Protein AF-0000000081410739 (afdb_homodimer)

Structure (mmCIF, N/CA/C/O backbone):
data_AF-0000000081410739-model_v1
#
loop_
_entity.id
_entity.type
_entity.pdbx_description
1 polymer 'VOC domain-containing protein'
#
loop_
_atom_site.group_PDB
_atom_site.id
_atom_site.type_symbol
_atom_site.label_atom_id
_atom_site.label_alt_id
_atom_site.label_comp_id
_atom_site.label_asym_id
_atom_site.label_entity_id
_atom_site.label_seq_id
_atom_site.pdbx_PDB_ins_code
_atom_site.Cartn_x
_atom_site.Cartn_y
_atom_site.Cartn_z
_atom_site.occupancy
_atom_site.B_iso_or_equiv
_atom_site.auth_seq_id
_atom_site.auth_comp_id
_atom_site.auth_asym_id
_atom_site.auth_atom_id
_atom_site.pdbx_PDB_model_num
ATOM 1 N N . MET A 1 1 ? -13.766 12.891 -6.77 1 89.31 1 MET A N 1
ATOM 2 C CA . MET A 1 1 ? -12.406 12.906 -6.227 1 89.31 1 MET A CA 1
ATOM 3 C C . MET A 1 1 ? -11.633 11.664 -6.656 1 89.31 1 MET A C 1
ATOM 5 O O . MET A 1 1 ? -12.102 10.539 -6.473 1 89.31 1 MET A O 1
ATOM 9 N N . THR A 1 2 ? -10.57 11.867 -7.34 1 96.31 2 THR A N 1
ATOM 10 C CA . THR A 1 2 ? -9.75 10.766 -7.832 1 96.31 2 THR A CA 1
ATOM 11 C C . THR A 1 2 ? -8.461 10.648 -7.027 1 96.31 2 THR A C 1
ATOM 13 O O . THR A 1 2 ? -7.781 11.648 -6.781 1 96.31 2 THR A O 1
ATOM 16 N N . TRP A 1 3 ? -8.195 9.484 -6.605 1 98.25 3 TRP A N 1
ATOM 17 C CA . TRP A 1 3 ? -7 9.219 -5.816 1 98.25 3 TRP A CA 1
ATOM 18 C C . TRP A 1 3 ? -5.988 8.406 -6.613 1 98.25 3 TRP A C 1
ATOM 20 O O . TRP A 1 3 ? -6.359 7.496 -7.359 1 98.25 3 TRP A O 1
ATOM 30 N N . HIS A 1 4 ? -4.742 8.766 -6.43 1 97.88 4 HIS A N 1
ATOM 31 C CA . HIS A 1 4 ? -3.629 8.055 -7.047 1 97.88 4 HIS A CA 1
ATOM 32 C C . HIS A 1 4 ? -2.637 7.566 -5.996 1 97.88 4 HIS A C 1
ATOM 34 O O . HIS A 1 4 ? -2.258 8.32 -5.094 1 97.88 4 HIS A O 1
ATOM 40 N N . PHE A 1 5 ? -2.316 6.316 -6.082 1 98.31 5 PHE A N 1
ATOM 41 C CA . PHE A 1 5 ? -1.23 5.828 -5.242 1 98.31 5 PHE A CA 1
ATOM 42 C C . PHE A 1 5 ? 0.007 6.707 -5.391 1 98.31 5 PHE A C 1
ATOM 44 O O . PHE A 1 5 ? 0.359 7.109 -6.504 1 98.31 5 PHE A O 1
ATOM 51 N N . ASP A 1 6 ? 0.621 7.012 -4.266 1 98.12 6 ASP A N 1
ATOM 52 C CA . ASP A 1 6 ? 1.817 7.844 -4.324 1 98.12 6 ASP A CA 1
ATOM 53 C C . ASP A 1 6 ? 3.055 7.062 -3.889 1 98.12 6 ASP A C 1
ATOM 55 O O . ASP A 1 6 ? 3.984 6.875 -4.676 1 98.12 6 ASP A O 1
ATOM 59 N N . HIS A 1 7 ? 3.064 6.543 -2.621 1 98.44 7 HIS A N 1
ATOM 60 C CA . HIS A 1 7 ? 4.23 5.777 -2.193 1 98.44 7 HIS A CA 1
ATOM 61 C C . HIS A 1 7 ? 3.912 4.922 -0.971 1 98.44 7 HIS A C 1
ATOM 63 O O . HIS A 1 7 ? 2.861 5.09 -0.349 1 98.44 7 HIS A O 1
ATOM 69 N N . LEU A 1 8 ? 4.809 3.992 -0.693 1 98.56 8 LEU A N 1
ATOM 70 C CA . LEU A 1 8 ? 4.898 3.264 0.568 1 98.56 8 LEU A CA 1
ATOM 71 C C . LEU A 1 8 ? 5.992 3.846 1.455 1 98.56 8 LEU A C 1
ATOM 73 O O . LEU A 1 8 ? 7.059 4.227 0.965 1 98.56 8 LEU A O 1
ATOM 77 N N . ALA A 1 9 ? 5.766 3.76 2.738 1 98.31 9 ALA A N 1
ATOM 78 C CA . ALA A 1 9 ? 6.812 4.168 3.67 1 98.31 9 ALA A CA 1
ATOM 79 C C . ALA A 1 9 ? 7.059 3.096 4.727 1 98.31 9 ALA A C 1
ATOM 81 O O . ALA A 1 9 ? 6.113 2.477 5.223 1 98.31 9 ALA A O 1
ATOM 82 N N . PHE A 1 10 ? 8.281 2.932 5.094 1 98.38 10 PHE A N 1
ATOM 83 C CA . PHE A 1 10 ? 8.68 1.957 6.102 1 98.38 10 PHE A CA 1
ATOM 84 C C . PHE A 1 10 ? 9.523 2.615 7.188 1 98.38 10 PHE A C 1
ATOM 86 O O . PHE A 1 10 ? 10.367 3.469 6.898 1 98.38 10 PHE A O 1
ATOM 93 N N . ASN A 1 11 ? 9.297 2.193 8.391 1 98.19 11 ASN A N 1
ATOM 94 C CA . ASN A 1 11 ? 10.25 2.412 9.477 1 98.19 11 ASN A CA 1
ATOM 95 C C . ASN A 1 11 ? 11.172 1.216 9.656 1 98.19 11 ASN A C 1
ATOM 97 O O . ASN A 1 11 ? 10.719 0.07 9.68 1 98.19 11 ASN A O 1
ATOM 101 N N . THR A 1 12 ? 12.406 1.478 9.781 1 98.44 12 THR A N 1
ATOM 102 C CA . THR A 1 12 ? 13.352 0.371 9.852 1 98.44 12 THR A CA 1
ATOM 103 C C . THR A 1 12 ? 14.617 0.786 10.602 1 98.44 12 THR A C 1
ATOM 105 O O . THR A 1 12 ? 15.031 1.945 10.539 1 98.44 12 THR A O 1
ATOM 108 N N . PRO A 1 13 ? 15.242 -0.173 11.305 1 97.88 13 PRO A N 1
ATOM 109 C CA . PRO A 1 13 ? 16.547 0.142 11.906 1 97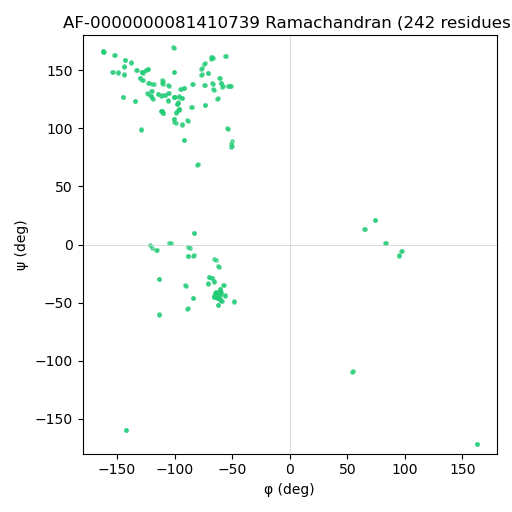.88 13 PRO A CA 1
ATOM 110 C C . PRO A 1 13 ? 17.656 0.296 10.875 1 97.88 13 PRO A C 1
ATOM 112 O O . PRO A 1 13 ? 18.625 1.011 11.109 1 97.88 13 PRO A O 1
ATOM 115 N N . ASP A 1 14 ? 17.531 -0.381 9.742 1 97.56 14 ASP A N 1
ATOM 116 C CA . ASP A 1 14 ? 18.484 -0.386 8.641 1 97.56 14 ASP A CA 1
ATOM 117 C C . ASP A 1 14 ? 17.766 -0.476 7.297 1 97.56 14 ASP A C 1
ATOM 119 O O . ASP A 1 14 ? 17.047 -1.44 7.031 1 97.56 14 ASP A O 1
ATOM 123 N N . GLY A 1 15 ? 18.094 0.453 6.43 1 97.69 15 GLY A N 1
ATOM 124 C CA . GLY A 1 15 ? 17.344 0.559 5.191 1 97.69 15 GLY A CA 1
ATOM 125 C C . GLY A 1 15 ? 17.906 -0.309 4.078 1 97.69 15 GLY A C 1
ATOM 126 O O . GLY A 1 15 ? 17.266 -0.479 3.037 1 97.69 15 GLY A O 1
ATOM 127 N N . GLN A 1 16 ? 19.047 -0.892 4.215 1 97.81 16 GLN A N 1
ATOM 128 C CA . GLN A 1 16 ? 19.734 -1.615 3.15 1 97.81 16 GLN A CA 1
ATOM 129 C C . GLN A 1 16 ? 18.906 -2.82 2.691 1 97.81 16 GLN A C 1
ATOM 131 O O . GLN A 1 16 ? 18.734 -3.035 1.49 1 97.81 16 GLN A O 1
ATOM 136 N N . PRO A 1 17 ? 18.359 -3.639 3.602 1 97.81 17 PRO A N 1
ATOM 137 C CA . PRO A 1 17 ? 17.594 -4.797 3.143 1 97.81 17 PRO A CA 1
ATOM 138 C C . PRO A 1 17 ? 16.391 -4.406 2.289 1 97.81 17 PRO A C 1
ATOM 140 O O . PRO A 1 17 ? 16.062 -5.09 1.312 1 97.81 17 PRO A O 1
ATOM 143 N N . LEU A 1 18 ? 15.727 -3.318 2.67 1 98.5 18 LEU A N 1
ATOM 144 C CA . LEU A 1 18 ? 14.586 -2.859 1.882 1 98.5 18 LEU A CA 1
ATOM 145 C C . LEU A 1 18 ? 15.031 -2.396 0.499 1 98.5 18 LEU A C 1
ATOM 147 O O . LEU A 1 18 ? 14.383 -2.701 -0.502 1 98.5 18 LEU A O 1
ATOM 151 N N . GLN A 1 19 ? 16.078 -1.639 0.478 1 98.5 19 GLN A N 1
ATOM 152 C CA . GLN A 1 19 ? 16.609 -1.193 -0.807 1 98.5 19 GLN A CA 1
ATOM 153 C C . GLN A 1 19 ? 16.938 -2.381 -1.708 1 98.5 19 GLN A C 1
ATOM 155 O O . GLN A 1 19 ? 16.609 -2.375 -2.896 1 98.5 19 GLN A O 1
ATOM 160 N N . GLU A 1 20 ? 17.531 -3.355 -1.154 1 98.44 20 GLU A N 1
ATOM 161 C CA . GLU A 1 20 ? 17.891 -4.543 -1.922 1 98.44 20 GLU A CA 1
ATOM 162 C C . GLU A 1 20 ? 16.656 -5.293 -2.4 1 98.44 20 GLU A C 1
ATOM 164 O O . GLU A 1 20 ? 16.594 -5.723 -3.555 1 98.44 20 GLU A O 1
ATOM 169 N N . ALA A 1 21 ? 15.719 -5.434 -1.508 1 98.5 21 ALA A N 1
ATOM 170 C CA . ALA A 1 21 ? 14.5 -6.16 -1.853 1 98.5 21 ALA A CA 1
ATOM 171 C C . ALA A 1 21 ? 13.75 -5.465 -2.984 1 98.5 21 ALA A C 1
ATOM 173 O O . ALA A 1 21 ? 13.438 -6.09 -4.004 1 98.5 21 ALA A O 1
ATOM 174 N N . PHE A 1 22 ? 13.484 -4.188 -2.854 1 98.69 22 PHE A N 1
ATOM 175 C CA . PHE A 1 22 ? 12.711 -3.461 -3.852 1 98.69 22 PHE A CA 1
ATOM 176 C C . PHE A 1 22 ? 13.508 -3.281 -5.137 1 98.69 22 PHE A C 1
ATOM 178 O O . PHE A 1 22 ? 12.945 -3.248 -6.23 1 98.69 22 PHE A O 1
ATOM 185 N N . GLY A 1 23 ? 14.812 -3.133 -5.016 1 98.44 23 GLY A N 1
ATOM 186 C CA . GLY A 1 23 ? 15.656 -3.141 -6.199 1 98.44 23 GLY A CA 1
ATOM 187 C C . GLY A 1 23 ? 15.562 -4.434 -6.988 1 98.44 23 GLY A C 1
ATOM 188 O O . GLY A 1 23 ? 15.406 -4.41 -8.211 1 98.44 23 GLY A O 1
ATOM 189 N N . ALA A 1 24 ? 15.68 -5.508 -6.301 1 97.81 24 ALA A N 1
ATOM 190 C CA . ALA A 1 24 ? 15.641 -6.816 -6.945 1 97.81 24 ALA A CA 1
ATOM 191 C C . ALA A 1 24 ? 14.273 -7.082 -7.574 1 97.81 24 ALA A C 1
ATOM 193 O O . ALA A 1 24 ? 14.188 -7.598 -8.688 1 97.81 24 ALA A O 1
ATOM 194 N N . LEU A 1 25 ? 13.25 -6.723 -6.875 1 97.94 25 LEU A N 1
ATOM 195 C CA . LEU A 1 25 ? 11.898 -7.109 -7.281 1 97.94 25 LEU A CA 1
ATOM 196 C C . LEU A 1 25 ? 11.352 -6.145 -8.32 1 97.94 25 LEU A C 1
ATOM 198 O O . LEU A 1 25 ? 10.812 -6.57 -9.352 1 97.94 25 LEU A O 1
ATOM 202 N N . LEU A 1 26 ? 11.523 -4.848 -8.062 1 98.12 26 LEU A N 1
ATOM 203 C CA . LEU A 1 26 ? 10.836 -3.85 -8.875 1 98.12 26 LEU A CA 1
ATOM 204 C C . LEU A 1 26 ? 11.844 -2.998 -9.648 1 98.12 26 LEU A C 1
ATOM 206 O O . LEU A 1 26 ? 11.445 -2.137 -10.438 1 98.12 26 LEU A O 1
ATOM 210 N N . GLY A 1 27 ? 13.094 -3.207 -9.398 1 97.94 27 GLY A N 1
ATOM 211 C CA . GLY A 1 27 ? 14.117 -2.434 -10.078 1 97.94 27 GLY A CA 1
ATOM 212 C C . GLY A 1 27 ? 14.234 -1.009 -9.57 1 97.94 27 GLY A C 1
ATOM 213 O O . GLY A 1 27 ? 14.711 -0.124 -10.281 1 97.94 27 GLY A O 1
ATOM 214 N N . LEU A 1 28 ? 13.773 -0.769 -8.391 1 98.56 28 LEU A N 1
ATOM 215 C CA . LEU A 1 28 ? 13.828 0.587 -7.855 1 98.56 28 LEU A CA 1
ATOM 216 C C . LEU A 1 28 ? 15.266 0.98 -7.516 1 98.56 28 LEU A C 1
ATOM 218 O O . LEU A 1 28 ? 16.047 0.144 -7.066 1 98.56 28 LEU A O 1
ATOM 222 N N . THR A 1 29 ? 15.523 2.264 -7.672 1 98.38 29 THR A N 1
ATOM 223 C CA . THR A 1 29 ? 16.859 2.787 -7.387 1 98.38 29 THR A CA 1
ATOM 224 C C . THR A 1 29 ? 16.766 3.988 -6.449 1 98.38 29 THR A C 1
ATOM 226 O O . THR A 1 29 ? 15.781 4.723 -6.453 1 98.38 29 THR A O 1
ATOM 229 N N . PRO A 1 30 ? 17.844 4.148 -5.59 1 98 30 PRO A N 1
ATOM 230 C CA . PRO A 1 30 ? 17.844 5.348 -4.75 1 98 30 PRO A CA 1
ATOM 231 C C . PRO A 1 30 ? 17.859 6.641 -5.559 1 98 30 PRO A C 1
ATOM 233 O O . PRO A 1 30 ? 18.453 6.688 -6.641 1 98 30 PRO A O 1
ATOM 236 N N . GLY A 1 31 ? 17.141 7.629 -5.059 1 97.56 31 GLY A N 1
ATOM 237 C CA . GLY A 1 31 ? 17.125 8.945 -5.684 1 97.56 31 GLY A CA 1
ATOM 238 C C . GLY A 1 31 ? 17.094 10.078 -4.684 1 97.56 31 GLY A C 1
ATOM 239 O O . GLY A 1 31 ? 17.5 9.914 -3.529 1 97.56 31 GLY A O 1
ATOM 240 N N . ARG A 1 32 ? 16.656 11.227 -5.199 1 95.38 32 ARG A N 1
ATOM 241 C CA . ARG A 1 32 ? 16.656 12.438 -4.391 1 95.38 32 ARG A CA 1
ATOM 242 C C . ARG A 1 32 ? 15.82 12.25 -3.127 1 95.38 32 ARG A C 1
ATOM 244 O O . ARG A 1 32 ? 14.727 11.695 -3.18 1 95.38 32 ARG A O 1
ATOM 251 N N . ARG A 1 33 ? 16.312 12.68 -2.119 1 93.44 33 ARG A N 1
ATOM 252 C CA . ARG A 1 33 ? 15.633 12.695 -0.827 1 93.44 33 ARG A CA 1
ATOM 253 C C . ARG A 1 33 ? 15.492 14.117 -0.298 1 93.44 33 ARG A C 1
ATOM 255 O O . ARG A 1 33 ? 16.469 14.859 -0.225 1 93.44 33 ARG A O 1
ATOM 262 N N . PRO A 1 34 ? 14.281 14.531 0.04 1 87.12 34 PRO A N 1
ATOM 263 C CA . PRO A 1 34 ? 14.164 15.828 0.703 1 87.12 34 PRO A CA 1
ATOM 264 C C . PRO A 1 34 ? 15.008 15.93 1.971 1 87.12 34 PRO A C 1
ATOM 266 O O . PRO A 1 34 ? 15.383 14.906 2.545 1 87.12 34 PRO A O 1
ATOM 269 N N . PRO A 1 35 ? 15.227 17.094 2.395 1 86.94 35 PRO A N 1
ATOM 270 C CA . PRO A 1 35 ? 16.094 17.281 3.559 1 86.94 35 PRO A CA 1
ATOM 271 C C . PRO A 1 35 ? 15.375 17.031 4.879 1 86.94 35 PRO A C 1
ATOM 273 O O . PRO A 1 35 ? 15.266 17.938 5.711 1 86.94 35 PRO A O 1
ATOM 276 N N . PHE A 1 36 ? 15.031 15.828 5.137 1 87.38 36 PHE A N 1
ATOM 277 C CA . PHE A 1 36 ? 14.43 15.43 6.406 1 87.38 36 PHE A CA 1
ATOM 278 C C . PHE A 1 36 ? 15.484 15.344 7.5 1 87.38 36 PHE A C 1
ATOM 280 O O . PHE A 1 36 ? 16.641 15.023 7.23 1 87.38 36 PHE A O 1
ATOM 287 N N . PRO A 1 37 ? 15.148 15.547 8.727 1 88.5 37 PRO A N 1
ATOM 288 C CA . PRO A 1 37 ? 16.109 15.531 9.82 1 88.5 37 PRO A CA 1
ATOM 289 C C . PRO A 1 37 ? 16.406 14.125 10.328 1 88.5 37 PRO A C 1
ATOM 291 O O . PRO A 1 37 ? 16.906 13.953 11.445 1 88.5 37 PRO A O 1
ATOM 294 N N . PHE A 1 38 ? 16 13.133 9.695 1 90.81 38 PHE A N 1
ATOM 295 C CA . PHE A 1 38 ? 16.266 11.734 10 1 90.81 38 PHE A CA 1
ATOM 296 C C . PHE A 1 38 ? 16.797 11 8.781 1 90.81 38 PHE A C 1
ATOM 298 O O . PHE A 1 38 ? 16.516 11.391 7.645 1 90.81 38 PHE A O 1
ATOM 305 N N . PRO A 1 39 ? 17.641 10.023 9.023 1 95.69 39 PRO A N 1
ATOM 306 C CA . PRO A 1 39 ? 18.188 9.289 7.879 1 95.69 39 PRO A CA 1
ATOM 307 C C . PRO A 1 39 ? 17.141 8.453 7.156 1 95.69 39 PRO A C 1
ATOM 309 O O . PRO A 1 39 ? 16.078 8.18 7.711 1 95.69 39 PRO A O 1
ATOM 312 N N . GLY A 1 40 ? 17.5 8.109 5.934 1 97.25 40 GLY A N 1
ATOM 313 C CA . GLY A 1 40 ? 16.625 7.285 5.129 1 97.25 40 GLY A CA 1
ATOM 314 C C . GLY A 1 40 ? 16.953 7.32 3.648 1 97.25 40 GLY A C 1
ATOM 315 O O . GLY A 1 40 ? 18.047 7.742 3.26 1 97.25 40 GLY A O 1
ATOM 316 N N . ARG A 1 41 ? 16.078 6.727 2.836 1 97.25 41 ARG A N 1
ATOM 317 C CA . ARG A 1 41 ? 16.219 6.641 1.387 1 97.25 41 ARG A CA 1
ATOM 318 C C . ARG A 1 41 ? 14.867 6.754 0.691 1 97.25 41 ARG A C 1
ATOM 320 O O . ARG A 1 41 ? 13.844 6.363 1.252 1 97.25 41 ARG A O 1
ATOM 327 N N . TRP A 1 42 ? 14.898 7.324 -0.411 1 98.12 42 TRP A N 1
ATOM 328 C CA . TRP A 1 42 ? 13.781 7.215 -1.349 1 98.12 42 TRP A CA 1
ATOM 329 C C . TRP A 1 42 ? 14.156 6.336 -2.537 1 98.12 42 TRP A C 1
ATOM 331 O O . TRP A 1 42 ? 15.242 6.484 -3.111 1 98.12 42 TRP A O 1
ATOM 341 N N . LEU A 1 43 ? 13.383 5.402 -2.838 1 98.69 43 LEU A N 1
ATOM 342 C CA . LEU A 1 43 ? 13.594 4.508 -3.973 1 98.69 43 LEU A CA 1
ATOM 343 C C . LEU A 1 43 ? 12.648 4.844 -5.117 1 98.69 43 LEU A C 1
ATOM 345 O O . LEU A 1 43 ? 11.445 5.035 -4.898 1 98.69 43 LEU A O 1
ATOM 349 N N . TYR A 1 44 ? 13.156 4.848 -6.301 1 98.62 44 TYR A N 1
ATOM 350 C CA . TYR A 1 44 ? 12.461 5.422 -7.445 1 98.62 44 TYR A CA 1
ATOM 351 C C . TYR A 1 44 ? 12.273 4.383 -8.547 1 98.62 44 TYR A C 1
ATOM 353 O O . TYR A 1 44 ? 13.172 3.574 -8.805 1 98.62 44 TYR A O 1
ATOM 361 N N . GLN A 1 45 ? 11.156 4.367 -9.148 1 98.44 45 GLN A N 1
ATOM 362 C CA . GLN A 1 45 ? 10.961 3.893 -10.516 1 98.44 45 GLN A CA 1
ATOM 363 C C . GLN A 1 45 ? 11.055 5.043 -11.516 1 98.44 45 GLN A C 1
ATOM 365 O O . GLN A 1 45 ? 10.117 5.836 -11.648 1 98.44 45 GLN A O 1
ATOM 370 N N . ASP A 1 46 ? 12.133 5.188 -12.227 1 96.19 46 ASP A N 1
ATOM 371 C CA . ASP A 1 46 ? 12.414 6.352 -13.055 1 96.19 46 ASP A CA 1
ATOM 372 C C . ASP A 1 46 ? 12.32 7.645 -12.25 1 96.19 46 ASP A C 1
ATOM 374 O O . ASP A 1 46 ? 13.094 7.848 -11.305 1 96.19 46 ASP A O 1
ATOM 378 N N . THR A 1 47 ? 11.289 8.445 -12.508 1 95.88 47 THR A N 1
ATOM 379 C CA . THR A 1 47 ? 11.203 9.727 -11.82 1 95.88 47 THR A CA 1
ATOM 380 C C . THR A 1 47 ? 10.172 9.672 -10.695 1 95.88 47 THR A C 1
ATOM 382 O O . THR A 1 47 ? 9.992 10.648 -9.961 1 95.88 47 THR A O 1
ATOM 385 N N . GLN A 1 48 ? 9.578 8.562 -10.508 1 96.81 48 GLN A N 1
ATOM 386 C CA . GLN A 1 48 ? 8.539 8.445 -9.492 1 96.81 48 GLN A CA 1
ATOM 387 C C . GLN A 1 48 ? 9.102 7.844 -8.203 1 96.81 48 GLN A C 1
ATOM 389 O O . GLN A 1 48 ? 9.609 6.719 -8.203 1 96.81 48 GLN A O 1
ATOM 394 N N . ALA A 1 49 ? 9 8.555 -7.148 1 97.81 49 ALA A N 1
ATOM 395 C CA . ALA A 1 49 ? 9.344 8.016 -5.832 1 97.81 49 ALA A CA 1
ATOM 396 C C . ALA A 1 49 ? 8.273 7.043 -5.344 1 97.81 49 ALA A C 1
ATOM 398 O O . ALA A 1 49 ? 7.125 7.426 -5.137 1 97.81 49 ALA A O 1
ATOM 399 N N . LEU A 1 50 ? 8.672 5.836 -5.109 1 98.44 50 LEU A N 1
ATOM 400 C CA . LEU A 1 50 ? 7.672 4.816 -4.82 1 98.44 50 LEU A CA 1
ATOM 401 C C . LEU A 1 50 ? 7.797 4.324 -3.383 1 98.44 50 LEU A C 1
ATOM 403 O O . LEU A 1 50 ? 6.812 3.893 -2.781 1 98.44 50 LEU A O 1
ATOM 407 N N . VAL A 1 51 ? 9.008 4.348 -2.816 1 98.69 51 VAL A N 1
ATOM 408 C CA . VAL A 1 51 ? 9.203 3.803 -1.477 1 98.69 51 VAL A CA 1
ATOM 409 C C . VAL A 1 51 ? 10.039 4.77 -0.645 1 98.69 51 VAL A C 1
ATOM 411 O O . VAL A 1 51 ? 11.141 5.164 -1.053 1 98.69 51 VAL A O 1
ATOM 414 N N . HIS A 1 52 ? 9.555 5.176 0.42 1 98.38 52 HIS A N 1
ATOM 415 C CA . HIS A 1 52 ? 10.242 5.969 1.43 1 98.38 52 HIS A CA 1
ATOM 416 C C . HIS A 1 52 ? 10.742 5.094 2.572 1 98.38 52 HIS A C 1
ATOM 418 O O . HIS A 1 52 ? 9.945 4.527 3.322 1 98.38 52 HIS A O 1
ATOM 424 N N . VAL A 1 53 ? 11.984 4.988 2.701 1 98.44 53 VAL A N 1
ATOM 425 C CA . VAL A 1 53 ? 12.609 4.207 3.764 1 98.44 53 VAL A CA 1
ATOM 426 C C . VAL A 1 53 ? 13.078 5.141 4.883 1 98.44 53 VAL A C 1
ATOM 428 O O . VAL A 1 53 ? 14.07 5.855 4.727 1 98.44 53 VAL A O 1
ATOM 431 N N . ILE A 1 54 ? 12.406 5.109 5.977 1 97.81 54 ILE A N 1
ATOM 432 C CA . ILE A 1 54 ? 12.711 5.941 7.137 1 97.81 54 ILE A CA 1
ATOM 433 C C . ILE A 1 54 ? 13.562 5.148 8.125 1 97.81 54 ILE A C 1
ATOM 435 O O . ILE A 1 54 ? 13.094 4.164 8.703 1 97.81 54 ILE A O 1
ATOM 439 N N . GLU A 1 55 ? 14.727 5.605 8.32 1 97.81 55 GLU A N 1
ATOM 440 C CA . GLU A 1 55 ? 15.648 4.867 9.18 1 97.81 55 GLU A CA 1
ATOM 441 C C . GLU A 1 55 ? 15.648 5.426 10.602 1 97.81 55 GLU A C 1
ATOM 443 O O . GLU A 1 55 ? 15.867 6.621 10.805 1 97.81 55 GLU A O 1
ATOM 448 N N . GLN A 1 56 ? 15.352 4.574 11.453 1 96.88 56 GLN A N 1
ATOM 449 C CA . GLN A 1 56 ? 15.414 4.812 12.891 1 96.88 56 GLN A CA 1
ATOM 450 C C . GLN A 1 56 ? 16.203 3.711 13.602 1 96.88 56 GLN A C 1
ATOM 452 O O . GLN A 1 56 ? 15.617 2.707 14.023 1 96.88 56 GLN A O 1
ATOM 457 N N . PRO A 1 57 ? 17.406 3.932 13.914 1 93.31 57 PRO A N 1
ATOM 458 C CA . PRO A 1 57 ? 18.297 2.889 14.43 1 93.31 57 PRO A CA 1
ATOM 459 C C . PRO A 1 57 ? 17.828 2.303 15.758 1 93.31 57 PRO A C 1
ATOM 461 O O . PRO A 1 57 ? 18.234 1.197 16.125 1 93.31 57 PRO A O 1
ATOM 464 N N . THR A 1 58 ? 16.984 2.982 16.422 1 95.5 58 THR A N 1
ATOM 465 C CA . THR A 1 58 ? 16.547 2.539 17.75 1 95.5 58 THR A CA 1
ATOM 466 C C . THR A 1 58 ? 15.422 1.52 17.625 1 95.5 58 THR A C 1
ATOM 468 O O . THR A 1 58 ? 15.047 0.883 18.609 1 95.5 58 THR A O 1
ATOM 471 N N . LEU A 1 59 ? 14.906 1.356 16.469 1 95.56 59 LEU A N 1
ATOM 472 C CA . LEU A 1 59 ? 13.836 0.388 16.266 1 95.56 59 LEU A CA 1
ATOM 473 C C . LEU A 1 59 ? 14.375 -1.037 16.297 1 95.56 59 LEU A C 1
ATOM 475 O O . LEU A 1 59 ? 15.531 -1.273 15.922 1 95.56 59 LEU A O 1
ATOM 479 N N . ASP A 1 60 ? 13.508 -1.907 16.609 1 95.25 60 ASP A N 1
ATOM 480 C CA . ASP A 1 60 ? 13.914 -3.309 16.672 1 95.25 60 ASP A CA 1
ATOM 481 C C . ASP A 1 60 ? 13.703 -3.99 15.32 1 95.25 60 ASP A C 1
ATOM 483 O O . ASP A 1 60 ? 14.469 -4.875 14.938 1 95.25 60 ASP A O 1
ATOM 487 N N . GLU A 1 61 ? 12.656 -3.584 14.648 1 96.62 61 GLU A N 1
ATOM 488 C CA . GLU A 1 61 ? 12.297 -4.309 13.43 1 96.62 61 GLU A CA 1
ATOM 489 C C . GLU A 1 61 ? 11.773 -3.357 12.359 1 96.62 61 GLU A C 1
ATOM 491 O O . GLU A 1 61 ? 11.406 -2.219 12.656 1 96.62 61 GLU A O 1
ATOM 496 N N . THR A 1 62 ? 11.836 -3.791 11.148 1 97.88 62 THR A N 1
ATOM 497 C CA . THR A 1 62 ? 11.227 -3.117 10.008 1 97.88 62 THR A CA 1
ATOM 498 C C . THR A 1 62 ? 9.703 -3.289 10.023 1 97.88 62 THR A C 1
ATOM 500 O O . THR A 1 62 ? 9.203 -4.375 10.312 1 97.88 62 THR A O 1
ATOM 503 N N . ALA A 1 63 ? 9.016 -2.164 9.727 1 96.62 63 ALA A N 1
ATOM 504 C CA . ALA A 1 63 ? 7.559 -2.234 9.633 1 96.62 63 ALA A CA 1
ATOM 505 C C . ALA A 1 63 ? 7.023 -1.225 8.625 1 96.62 63 ALA A C 1
ATOM 507 O O . ALA A 1 63 ? 7.605 -0.155 8.438 1 96.62 63 ALA A O 1
ATOM 508 N N . LEU A 1 64 ? 5.957 -1.574 7.992 1 97.62 64 LEU A N 1
ATOM 509 C CA . LEU A 1 64 ? 5.246 -0.609 7.164 1 97.62 64 LEU A CA 1
ATOM 510 C C . LEU A 1 64 ? 4.707 0.541 8.008 1 97.62 64 LEU A C 1
ATOM 512 O O . LEU A 1 64 ? 4.059 0.315 9.031 1 97.62 64 LEU A O 1
ATOM 516 N N . SER A 1 65 ? 5.043 1.692 7.645 1 97.44 65 SER A N 1
ATOM 517 C CA . SER A 1 65 ? 4.602 2.887 8.359 1 97.44 65 SER A CA 1
ATOM 518 C C . SER A 1 65 ? 3.264 3.389 7.824 1 97.44 65 SER A C 1
ATOM 520 O O . SER A 1 65 ? 2.305 3.541 8.586 1 97.44 65 SER A O 1
ATOM 522 N N . HIS A 1 66 ? 3.227 3.623 6.492 1 98.5 66 HIS A N 1
ATOM 523 C CA . HIS A 1 66 ? 2.002 4.117 5.875 1 98.5 66 HIS A CA 1
ATOM 524 C C . HIS A 1 66 ? 2.02 3.896 4.363 1 98.5 66 HIS A C 1
ATOM 526 O O . HIS A 1 66 ? 3.062 3.578 3.791 1 98.5 66 HIS A O 1
ATOM 532 N N . ILE A 1 67 ? 0.862 4.047 3.816 1 98.69 67 ILE A N 1
ATOM 533 C CA . ILE A 1 67 ? 0.649 4.074 2.373 1 98.69 67 ILE A CA 1
ATOM 534 C C . ILE A 1 67 ? 0.028 5.41 1.971 1 98.69 67 ILE A C 1
ATOM 536 O O . ILE A 1 67 ? -0.969 5.84 2.555 1 98.69 67 ILE A O 1
ATOM 540 N N . ALA A 1 68 ? 0.588 5.992 0.977 1 98.56 68 ALA A N 1
ATOM 541 C CA . ALA A 1 68 ? 0.172 7.352 0.631 1 98.56 68 ALA A CA 1
ATOM 542 C C . ALA A 1 68 ? -0.59 7.371 -0.69 1 98.56 68 ALA A C 1
ATOM 544 O O . ALA A 1 68 ? -0.215 6.68 -1.641 1 98.56 68 ALA A O 1
ATOM 545 N N . PHE A 1 69 ? -1.599 8.117 -0.704 1 98.75 69 PHE A N 1
ATOM 546 C CA . PHE A 1 69 ? -2.344 8.477 -1.905 1 98.75 69 PHE A CA 1
ATOM 547 C C . PHE A 1 69 ? -2.396 9.984 -2.082 1 98.75 69 PHE A C 1
ATOM 549 O O . PHE A 1 69 ? -2.441 10.734 -1.1 1 98.75 69 PHE A O 1
ATOM 556 N N . ARG A 1 70 ? -2.477 10.414 -3.295 1 97.94 70 ARG A N 1
ATOM 557 C CA . ARG A 1 70 ? -2.557 11.844 -3.586 1 97.94 70 ARG A CA 1
ATOM 558 C C . ARG A 1 70 ? -3.783 12.156 -4.434 1 97.94 70 ARG A C 1
ATOM 560 O O . ARG A 1 70 ? -4.281 11.297 -5.164 1 97.94 70 ARG A O 1
ATOM 567 N N . THR A 1 71 ? -4.305 13.312 -4.285 1 98 71 THR A N 1
ATOM 568 C CA . THR A 1 71 ? -5.41 13.812 -5.094 1 98 71 THR A CA 1
ATOM 569 C C . THR A 1 71 ? -5.176 15.273 -5.484 1 98 71 THR A C 1
ATOM 571 O O . THR A 1 71 ? -4.391 15.969 -4.844 1 98 71 THR A O 1
ATOM 574 N N . ASP A 1 72 ? -5.812 15.703 -6.543 1 95.94 72 ASP A N 1
ATOM 575 C CA . ASP A 1 72 ? -5.754 17.094 -6.949 1 95.94 72 ASP A CA 1
ATOM 576 C C . ASP A 1 72 ? -6.844 17.922 -6.266 1 95.94 72 ASP A C 1
ATOM 578 O O . ASP A 1 72 ? -6.914 19.141 -6.438 1 95.94 72 ASP A O 1
ATOM 582 N N . ASP A 1 73 ? -7.664 17.266 -5.488 1 95.38 73 ASP A N 1
ATOM 583 C CA . ASP A 1 73 ? -8.727 17.969 -4.77 1 95.38 73 ASP A CA 1
ATOM 584 C C . ASP A 1 73 ? -8.141 18.875 -3.691 1 95.38 73 ASP A C 1
ATOM 586 O O . ASP A 1 73 ? -6.996 18.703 -3.271 1 95.38 73 ASP A O 1
ATOM 590 N N . ASP A 1 74 ? -8.953 19.812 -3.314 1 94.75 74 ASP A N 1
ATOM 591 C CA . ASP A 1 74 ? -8.562 20.797 -2.299 1 94.75 74 ASP A CA 1
ATOM 592 C C . ASP A 1 74 ? -8.367 20.125 -0.941 1 94.75 74 ASP A C 1
ATOM 594 O O . ASP A 1 74 ? -9.195 19.312 -0.521 1 94.75 74 ASP A O 1
ATOM 598 N N . ALA A 1 75 ? -7.281 20.438 -0.273 1 95.44 75 ALA A N 1
ATOM 599 C CA . ALA A 1 75 ? -6.93 19.844 1.013 1 95.44 75 ALA A CA 1
ATOM 600 C C . ALA A 1 75 ? -8.039 20.062 2.039 1 95.44 75 ALA A C 1
ATOM 602 O O . ALA A 1 75 ? -8.273 19.203 2.895 1 95.44 75 ALA A O 1
ATOM 603 N N . ALA A 1 76 ? -8.711 21.188 1.971 1 94.69 76 ALA A N 1
ATOM 604 C CA . ALA A 1 76 ? -9.789 21.453 2.92 1 94.69 76 ALA A CA 1
ATOM 605 C C . ALA A 1 76 ? -10.938 20.469 2.756 1 94.69 76 ALA A C 1
ATOM 607 O O . ALA A 1 76 ? -11.523 20.016 3.744 1 94.69 76 ALA A O 1
ATOM 608 N N . ALA A 1 77 ? -11.273 20.172 1.525 1 96.19 77 ALA A N 1
ATOM 609 C CA . ALA A 1 77 ? -12.32 19.203 1.255 1 96.19 77 ALA A CA 1
ATOM 610 C C . ALA A 1 77 ? -11.922 17.812 1.758 1 96.19 77 ALA A C 1
ATOM 612 O O . ALA A 1 77 ? -12.75 17.094 2.324 1 96.19 77 ALA A O 1
ATOM 613 N N . VAL A 1 78 ? -10.672 17.453 1.555 1 97.31 78 VAL A N 1
ATOM 614 C CA . VAL A 1 78 ? -10.164 16.156 2.018 1 97.31 78 VAL A CA 1
ATOM 615 C C . VAL A 1 78 ? -10.227 16.094 3.543 1 97.31 78 VAL A C 1
ATOM 617 O O . VAL A 1 78 ? -10.68 15.102 4.113 1 97.31 78 VAL A O 1
ATOM 620 N N . LEU A 1 79 ? -9.789 17.156 4.18 1 96.75 79 LEU A N 1
ATOM 621 C CA . LEU A 1 79 ? -9.805 17.203 5.637 1 96.75 79 LEU A CA 1
ATOM 622 C C . LEU A 1 79 ? -11.227 17.062 6.172 1 96.75 79 LEU A C 1
ATOM 624 O O . LEU A 1 79 ? -11.453 16.391 7.176 1 96.75 79 LEU A O 1
ATOM 628 N N . GLN A 1 80 ? -12.156 17.688 5.531 1 97.06 80 GLN A N 1
ATOM 629 C CA . GLN A 1 80 ? -13.555 17.578 5.945 1 97.06 80 GLN A CA 1
ATOM 630 C C . GLN A 1 80 ? -14.023 16.125 5.883 1 97.06 80 GLN A C 1
ATOM 632 O O . GLN A 1 80 ? -14.734 15.656 6.777 1 97.06 80 GLN A O 1
ATOM 637 N N . ARG A 1 81 ? -13.664 15.422 4.852 1 97.56 81 ARG A N 1
ATOM 638 C CA . ARG A 1 81 ? -14.016 14.008 4.723 1 97.56 81 ARG A CA 1
ATOM 639 C C . ARG A 1 81 ? -13.391 13.18 5.844 1 97.56 81 ARG A C 1
ATOM 641 O O . ARG A 1 81 ? -14.047 12.305 6.406 1 97.56 81 ARG A O 1
ATOM 648 N N . VAL A 1 82 ? -12.148 13.438 6.094 1 98.38 82 VAL A N 1
ATOM 649 C CA . VAL A 1 82 ? -11.438 12.719 7.152 1 98.38 82 VAL A CA 1
ATOM 650 C C . VAL A 1 82 ? -12.117 12.977 8.492 1 98.38 82 VAL A C 1
ATOM 652 O O . VAL A 1 82 ? -12.383 12.039 9.25 1 98.38 82 VAL A O 1
ATOM 655 N N . GLN A 1 83 ? -12.422 14.234 8.758 1 98.38 83 GLN A N 1
ATOM 656 C CA . GLN A 1 83 ? -13.086 14.586 10.008 1 98.38 83 GLN A CA 1
ATOM 657 C C . GLN A 1 83 ? -14.445 13.898 10.117 1 98.38 83 GLN A C 1
ATOM 659 O O . GLN A 1 83 ? -14.789 13.359 11.172 1 98.38 83 GLN A O 1
ATOM 664 N N . ALA A 1 84 ? -15.172 13.844 9.062 1 98.19 84 ALA A N 1
ATOM 665 C CA . ALA A 1 84 ? -16.5 13.242 9.039 1 98.19 84 ALA A CA 1
ATOM 666 C C . ALA A 1 84 ? -16.422 11.727 9.25 1 98.19 84 ALA A C 1
ATOM 668 O O . ALA A 1 84 ? -17.375 11.117 9.742 1 98.19 84 ALA A O 1
ATOM 669 N N . SER A 1 85 ? -15.375 11.125 8.867 1 97.81 85 SER A N 1
ATOM 670 C CA . SER A 1 85 ? -15.211 9.68 8.992 1 97.81 85 SER A CA 1
ATOM 671 C C . SER A 1 85 ? -15.164 9.258 10.461 1 97.81 85 SER A C 1
ATOM 673 O O . SER A 1 85 ? -15.422 8.094 10.781 1 97.81 85 SER A O 1
ATOM 675 N N . GLY A 1 86 ? -14.625 10.148 11.297 1 98.19 86 GLY A N 1
ATOM 676 C CA . GLY A 1 86 ? -14.477 9.844 12.711 1 98.19 86 GLY A CA 1
ATOM 677 C C . GLY A 1 86 ? -13.227 9.055 13.023 1 98.19 86 GLY A C 1
ATOM 678 O O . GLY A 1 86 ? -12.977 8.711 14.18 1 98.19 86 GLY A O 1
ATOM 679 N N . LEU A 1 87 ? -12.453 8.758 12.094 1 98.44 87 LEU A N 1
ATOM 680 C CA . LEU A 1 87 ? -11.219 8.008 12.312 1 98.44 87 LEU A CA 1
ATOM 681 C C . LEU A 1 87 ? -10.141 8.891 12.914 1 98.44 87 LEU A C 1
ATOM 683 O O . LEU A 1 87 ? -10.07 10.086 12.609 1 98.44 87 LEU A O 1
ATOM 687 N N . PRO A 1 88 ? -9.289 8.328 13.758 1 98.44 88 PRO A N 1
ATOM 688 C CA . PRO A 1 88 ? -8.148 9.109 14.234 1 98.44 88 PRO A CA 1
ATOM 689 C C . PRO A 1 88 ? -7.234 9.57 13.102 1 98.44 88 PRO A C 1
ATOM 691 O O . PRO A 1 88 ? -7.004 8.82 12.148 1 98.44 88 PRO A O 1
ATOM 694 N N . TYR A 1 89 ? -6.773 10.805 13.195 1 98.44 89 TYR A N 1
ATOM 695 C CA . TYR A 1 89 ? -5.895 11.312 12.148 1 98.44 89 TYR A CA 1
ATOM 696 C C . TYR A 1 89 ? -4.957 12.383 12.695 1 98.44 89 TYR A C 1
ATOM 698 O O . TYR A 1 89 ? -5.172 12.898 13.797 1 98.44 89 TYR A O 1
ATOM 706 N N . GLN A 1 90 ? -3.902 12.68 11.961 1 98 90 GLN A N 1
ATOM 707 C CA . GLN A 1 90 ? -2.957 13.766 12.172 1 98 90 GLN A CA 1
ATOM 708 C C . GLN A 1 90 ? -2.688 14.523 10.875 1 98 90 GLN A C 1
ATOM 710 O O . GLN A 1 90 ? -2.717 13.938 9.789 1 98 90 GLN A O 1
ATOM 715 N N . VAL A 1 91 ? -2.406 15.75 11.016 1 95.75 91 VAL A N 1
ATOM 716 C CA . VAL A 1 91 ? -2.137 16.562 9.836 1 95.75 91 VAL A CA 1
ATOM 717 C C . VAL A 1 91 ? -0.722 17.141 9.914 1 95.75 91 VAL A C 1
ATOM 719 O O . VAL A 1 91 ? -0.292 17.609 10.977 1 95.75 91 VAL A O 1
ATOM 722 N N . ALA A 1 92 ? -0.024 16.906 8.836 1 90.69 92 ALA A N 1
ATOM 723 C CA . ALA A 1 92 ? 1.252 17.578 8.633 1 90.69 92 ALA A CA 1
ATOM 724 C C . ALA A 1 92 ? 1.221 18.453 7.379 1 90.69 92 ALA A C 1
ATOM 726 O O . ALA A 1 92 ? 0.537 18.125 6.406 1 90.69 92 ALA A O 1
ATOM 727 N N . GLN A 1 93 ? 1.77 19.594 7.473 1 83.25 93 GLN A N 1
ATOM 728 C CA . GLN A 1 93 ? 1.85 20.484 6.32 1 83.25 93 GLN A CA 1
ATOM 729 C C . GLN A 1 93 ? 3.291 20.641 5.848 1 83.25 93 GLN A C 1
ATOM 731 O O . GLN A 1 93 ? 4.211 20.75 6.664 1 83.25 93 GLN A O 1
ATOM 736 N N . VAL A 1 94 ? 3.408 20.406 4.59 1 72.38 94 VAL A N 1
ATOM 737 C CA . VAL A 1 94 ? 4.691 20.734 3.982 1 72.38 94 VAL A CA 1
ATOM 738 C C . VAL A 1 94 ? 4.656 22.156 3.43 1 72.38 94 VAL A C 1
ATOM 740 O O . VAL A 1 94 ? 4.113 22.391 2.348 1 72.38 94 VAL A O 1
ATOM 743 N N . PRO A 1 95 ? 4.992 23.078 4.156 1 59.59 95 PRO A N 1
ATOM 744 C CA . PRO A 1 95 ? 4.77 24.484 3.852 1 59.59 95 PRO A CA 1
ATOM 745 C C . PRO A 1 95 ? 5.211 24.859 2.438 1 59.59 95 PRO A C 1
ATOM 747 O O . PRO A 1 95 ? 4.465 25.516 1.705 1 59.59 95 PRO A O 1
ATOM 750 N N . GLU A 1 96 ? 6.473 24.453 2.098 1 62.25 96 GLU A N 1
ATOM 751 C CA . GLU A 1 96 ? 7.066 24.984 0.879 1 62.25 96 GLU A CA 1
ATOM 752 C C . GLU A 1 96 ? 6.289 24.547 -0.358 1 62.25 96 GLU A C 1
ATOM 754 O O . GLU A 1 96 ? 6.281 25.234 -1.375 1 62.25 96 GLU A O 1
ATOM 759 N N . ASP A 1 97 ? 5.398 23.562 -0.208 1 67.94 97 ASP A N 1
ATOM 760 C CA . ASP A 1 97 ? 4.824 22.984 -1.418 1 67.94 97 ASP A CA 1
ATOM 761 C C . ASP A 1 97 ? 3.307 23.156 -1.441 1 67.94 97 ASP A C 1
ATOM 763 O O . ASP A 1 97 ? 2.658 22.859 -2.447 1 67.94 97 ASP A O 1
ATOM 767 N N . GLY A 1 98 ? 2.779 23.719 -0.396 1 82.19 98 GLY A N 1
ATOM 768 C CA . GLY A 1 98 ? 1.333 23.844 -0.327 1 82.19 98 GLY A CA 1
ATOM 769 C C . GLY A 1 98 ? 0.62 22.516 -0.236 1 82.19 98 GLY A C 1
ATOM 770 O O . GLY A 1 98 ? -0.556 22.406 -0.59 1 82.19 98 GLY A O 1
ATOM 771 N N . ILE A 1 99 ? 1.316 21.469 0.037 1 88.88 99 ILE A N 1
ATOM 772 C CA . ILE A 1 99 ? 0.727 20.141 0.138 1 88.88 99 ILE A CA 1
ATOM 773 C C . ILE A 1 99 ? 0.418 19.812 1.599 1 88.88 99 ILE A C 1
ATOM 775 O O . ILE A 1 99 ? 1.247 20.062 2.48 1 88.88 99 ILE A O 1
ATOM 779 N N . TRP A 1 100 ? -0.78 19.438 1.847 1 93.5 100 TRP A N 1
ATOM 780 C CA . TRP A 1 100 ? -1.16 18.875 3.139 1 93.5 100 TRP A CA 1
ATOM 781 C C . TRP A 1 100 ? -1.031 17.359 3.135 1 93.5 100 TRP A C 1
ATOM 783 O O . TRP A 1 100 ? -1.437 16.688 2.174 1 93.5 100 TRP A O 1
ATOM 793 N N . GLN A 1 101 ? -0.466 16.891 4.176 1 96 101 GLN A N 1
ATOM 794 C CA . GLN A 1 101 ? -0.4 15.461 4.43 1 96 101 GLN A CA 1
ATOM 795 C C . GLN A 1 101 ? -1.282 15.07 5.609 1 96 101 GLN A C 1
ATOM 797 O O . GLN A 1 101 ? -1.038 15.492 6.742 1 96 101 GLN A O 1
ATOM 802 N N . ILE A 1 102 ? -2.287 14.312 5.375 1 97.81 102 ILE A N 1
ATOM 803 C CA . ILE A 1 102 ? -3.219 13.875 6.402 1 97.81 102 ILE A CA 1
ATOM 804 C C . ILE A 1 102 ? -3.062 12.367 6.633 1 97.81 102 ILE A C 1
ATOM 806 O O . ILE A 1 102 ? -3.328 11.57 5.73 1 97.81 102 ILE A O 1
ATOM 810 N N . PHE A 1 103 ? -2.625 11.977 7.809 1 98.56 103 PHE A N 1
ATOM 811 C CA . PHE A 1 103 ? -2.408 10.586 8.172 1 98.56 103 PHE A CA 1
ATOM 812 C C . PHE A 1 103 ? -3.607 10.031 8.93 1 98.56 103 PHE A C 1
ATOM 814 O O . PHE A 1 103 ? -3.898 10.469 10.047 1 98.56 103 PHE A O 1
ATOM 821 N N . VAL A 1 104 ? -4.273 9.078 8.375 1 98.81 104 VAL A N 1
ATOM 822 C CA . VAL A 1 104 ? -5.492 8.523 8.953 1 98.81 104 VAL A CA 1
ATOM 823 C C . VAL A 1 104 ? -5.258 7.074 9.359 1 98.81 104 VAL A C 1
ATOM 825 O O . VAL A 1 104 ? -4.719 6.281 8.586 1 98.81 104 VAL A O 1
ATOM 828 N N . GLN A 1 105 ? -5.59 6.715 10.539 1 98.38 105 GLN A N 1
ATOM 829 C CA . GLN A 1 105 ? -5.516 5.328 10.984 1 98.38 105 GLN A CA 1
ATOM 830 C C . GLN A 1 105 ? -6.781 4.562 10.617 1 98.38 105 GLN A C 1
ATOM 832 O O . GLN A 1 105 ? -7.867 4.867 11.117 1 98.38 105 GLN A O 1
ATOM 837 N N . ILE A 1 106 ? -6.664 3.557 9.828 1 96.94 106 ILE A N 1
ATOM 838 C CA . ILE A 1 106 ? -7.844 2.803 9.414 1 96.94 106 ILE A CA 1
ATOM 839 C C . ILE A 1 106 ? -7.945 1.519 10.234 1 96.94 106 ILE A C 1
ATOM 841 O O . ILE A 1 106 ? -7.016 1.165 10.969 1 96.94 106 ILE A O 1
ATOM 845 N N . PRO A 1 107 ? -9.086 0.835 10.141 1 95.44 107 PRO A N 1
ATOM 846 C CA . PRO A 1 107 ? -9.203 -0.438 10.852 1 95.44 107 PRO A CA 1
ATOM 847 C C . PRO A 1 107 ? -8.062 -1.403 10.531 1 95.44 107 PRO A C 1
ATOM 849 O O . PRO A 1 107 ? -7.672 -1.535 9.367 1 95.44 107 PRO A O 1
ATOM 852 N N . GLY A 1 108 ? -7.527 -2.066 11.57 1 93.88 108 GLY A N 1
ATOM 853 C CA . GLY A 1 108 ? -6.398 -2.961 11.383 1 93.88 108 GLY A CA 1
ATOM 854 C C . GLY A 1 108 ? -5.062 -2.293 11.648 1 93.88 108 GLY A C 1
ATOM 855 O O . GLY A 1 108 ? -4.016 -2.949 11.617 1 93.88 108 GLY A O 1
ATOM 856 N N . GLY A 1 109 ? -5.094 -0.971 11.812 1 94.69 109 GLY A N 1
ATOM 857 C CA . GLY A 1 109 ? -3.895 -0.285 12.273 1 94.69 109 GLY A CA 1
ATOM 858 C C . GLY A 1 109 ? -3.086 0.322 11.141 1 94.69 109 GLY A C 1
ATOM 859 O O . GLY A 1 109 ? -2.1 1.021 11.383 1 94.69 109 GLY A O 1
ATOM 860 N 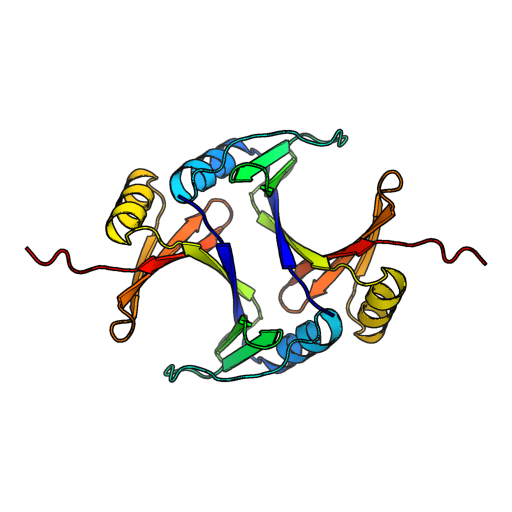N . LEU A 1 110 ? -3.486 0.062 9.922 1 95.81 110 LEU A N 1
ATOM 861 C CA . LEU A 1 110 ? -2.787 0.687 8.805 1 95.81 110 LEU A CA 1
ATOM 862 C C . LEU A 1 110 ? -3.002 2.197 8.805 1 95.81 110 LEU A C 1
ATOM 864 O O . LEU A 1 110 ? -4.121 2.668 9.023 1 95.81 110 LEU A O 1
ATOM 868 N N . VAL A 1 111 ? -1.956 2.891 8.547 1 98.5 111 VAL A N 1
ATOM 869 C CA . VAL A 1 111 ? -2.061 4.332 8.359 1 98.5 111 VAL A CA 1
ATOM 870 C C . VAL A 1 111 ? -2.062 4.664 6.867 1 98.5 111 VAL A C 1
ATOM 872 O O . VAL A 1 111 ? -1.183 4.223 6.125 1 98.5 111 VAL A O 1
ATOM 875 N N . VAL A 1 112 ? -3.078 5.422 6.453 1 98.75 112 VAL A N 1
ATOM 876 C CA . VAL A 1 112 ? -3.164 5.941 5.094 1 98.75 112 VAL A CA 1
ATOM 877 C C . VAL A 1 112 ? -2.848 7.438 5.09 1 98.75 112 VAL A C 1
ATOM 879 O O . VAL A 1 112 ? -3.445 8.203 5.848 1 98.75 112 VAL A O 1
ATOM 882 N N . GLU A 1 113 ? -1.902 7.793 4.324 1 98.75 113 GLU A N 1
ATOM 883 C CA . GLU A 1 113 ? -1.584 9.203 4.129 1 98.75 113 GLU A CA 1
ATOM 884 C C . GLU A 1 113 ? -2.312 9.766 2.912 1 98.75 113 GLU A C 1
ATOM 886 O O . GLU A 1 113 ? -2.225 9.211 1.814 1 98.75 113 GLU A O 1
ATOM 891 N N . LEU A 1 114 ? -3.01 10.812 3.102 1 98.38 114 LEU A N 1
ATOM 892 C CA . LEU A 1 114 ? -3.721 11.516 2.039 1 98.38 114 LEU A CA 1
ATOM 893 C C . LEU A 1 114 ? -3.072 12.867 1.748 1 98.38 114 LEU A C 1
ATOM 895 O O . LEU A 1 114 ? -3.096 13.766 2.592 1 98.38 114 LEU A O 1
ATOM 899 N N . ASP A 1 115 ? -2.512 12.969 0.573 1 97.12 115 ASP A N 1
ATOM 900 C CA . ASP A 1 115 ? -1.844 14.195 0.153 1 97.12 115 ASP A CA 1
ATOM 901 C C . ASP A 1 115 ? -2.742 15.023 -0.763 1 97.12 115 ASP A C 1
ATOM 903 O O . ASP A 1 115 ? -3.26 14.516 -1.759 1 97.12 115 ASP A O 1
ATOM 907 N N . ALA A 1 116 ? -2.92 16.234 -0.416 1 96.19 116 ALA A N 1
ATOM 908 C CA . ALA A 1 116 ? -3.764 17.141 -1.186 1 96.19 116 ALA A CA 1
ATOM 909 C C . ALA A 1 116 ? -3.189 18.562 -1.18 1 96.19 116 ALA A C 1
ATOM 911 O O . ALA A 1 116 ? -2.486 18.953 -0.243 1 96.19 116 ALA A O 1
ATOM 912 N N . ASN A 1 117 ? -3.484 19.312 -2.199 1 92.19 117 ASN A N 1
ATOM 913 C CA . ASN A 1 117 ? -2.988 20.672 -2.318 1 92.19 117 ASN A CA 1
ATOM 914 C C . ASN A 1 117 ? -3.877 21.672 -1.567 1 92.19 117 ASN A C 1
ATOM 916 O O . ASN A 1 117 ? -5.098 21.516 -1.538 1 92.19 117 ASN A O 1
ATOM 920 N N . PHE A 1 118 ? -3.178 22.531 -0.929 1 84.56 118 PHE A N 1
ATOM 921 C CA . PHE A 1 118 ? -3.912 23.625 -0.315 1 84.56 118 PHE A CA 1
ATOM 922 C C . PHE A 1 118 ? -3.844 24.875 -1.186 1 84.56 118 PHE A C 1
ATOM 924 O O . PHE A 1 118 ? -2.754 25.344 -1.52 1 84.56 118 PHE A O 1
ATOM 931 N N . GLU A 1 119 ? -4.883 25.188 -1.853 1 72.62 119 GLU A N 1
ATOM 932 C CA . GLU A 1 119 ? -4.973 26.484 -2.543 1 72.62 119 GLU A CA 1
ATOM 933 C C . GLU A 1 119 ? -5.539 27.562 -1.629 1 72.62 119 GLU A C 1
ATOM 935 O O . GLU A 1 119 ? -6.699 27.484 -1.216 1 72.62 119 GLU A O 1
ATOM 940 N N . PRO A 1 120 ? -4.609 28.453 -1.199 1 64.31 120 PRO A N 1
ATOM 941 C CA . PRO A 1 120 ? -5.148 29.578 -0.416 1 64.31 120 PRO A CA 1
ATOM 942 C C . PRO A 1 120 ? -6.266 30.312 -1.142 1 64.31 120 PRO A C 1
ATOM 944 O O . PRO A 1 120 ? -6.207 30.5 -2.361 1 64.31 120 PRO A O 1
ATOM 947 N N . HIS A 1 121 ? -7.609 29.984 -0.768 1 54.25 121 HIS A N 1
ATOM 948 C CA . HIS A 1 121 ? -8.641 30.828 -1.356 1 54.25 121 HIS A CA 1
ATOM 949 C C . HIS A 1 121 ? -8.328 32.312 -1.154 1 54.25 121 HIS A C 1
ATOM 951 O O . HIS A 1 121 ? -8.156 32.781 -0.02 1 54.25 121 HIS A O 1
ATOM 957 N N . THR A 1 122 ? -7.531 32.781 -2.057 1 51.88 122 THR A N 1
ATOM 958 C CA . THR A 1 122 ? -7.465 34.25 -2.037 1 51.88 122 THR A CA 1
ATOM 959 C C . THR A 1 122 ? -8.867 34.844 -2.049 1 51.88 122 THR A C 1
ATOM 961 O O . THR A 1 122 ? -9.641 34.625 -2.98 1 51.88 122 THR A O 1
ATOM 964 N N . ASP A 1 123 ? -9.492 35.062 -0.984 1 39.78 123 ASP A N 1
A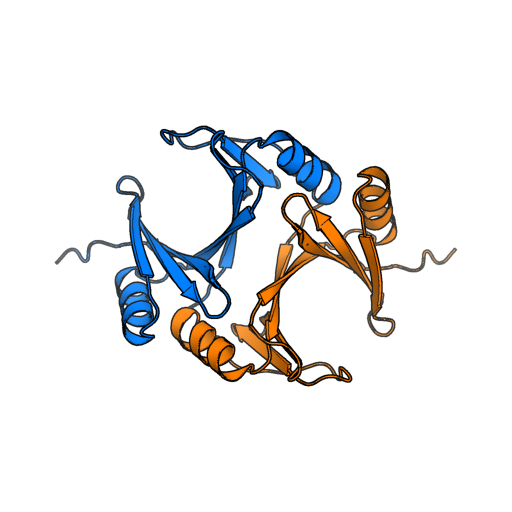TOM 965 C CA . ASP A 1 123 ? -10.414 36.188 -1.036 1 39.78 123 ASP A CA 1
ATOM 966 C C . ASP A 1 123 ? -9.68 37.5 -1.295 1 39.78 123 ASP A C 1
ATOM 968 O O . ASP A 1 123 ? -8.539 37.656 -0.85 1 39.78 123 ASP A O 1
ATOM 972 N N . MET B 1 1 ? 11.492 -2.408 -16.781 1 89.81 1 MET B N 1
ATOM 973 C CA . MET B 1 1 ? 10.25 -2.943 -16.234 1 89.81 1 MET B CA 1
ATOM 974 C C . MET B 1 1 ? 9.516 -1.88 -15.414 1 89.81 1 MET B C 1
ATOM 976 O O . MET B 1 1 ? 10.102 -1.252 -14.531 1 89.81 1 MET B O 1
ATOM 980 N N . THR B 1 2 ? 8.336 -1.592 -15.812 1 96.44 2 THR B N 1
ATOM 981 C CA . THR B 1 2 ? 7.531 -0.575 -15.148 1 96.44 2 THR B CA 1
ATOM 982 C C . THR B 1 2 ? 6.438 -1.22 -14.297 1 96.44 2 THR B C 1
ATOM 984 O O . THR B 1 2 ? 5.738 -2.125 -14.758 1 96.44 2 THR B O 1
ATOM 987 N N . TRP B 1 3 ? 6.363 -0.784 -13.109 1 98.25 3 TRP B N 1
ATOM 988 C CA . TRP B 1 3 ? 5.375 -1.315 -12.18 1 98.25 3 TRP B CA 1
ATOM 989 C C . TRP B 1 3 ? 4.305 -0.274 -11.867 1 98.25 3 TRP B C 1
ATOM 991 O O . TRP B 1 3 ? 4.605 0.913 -11.727 1 98.25 3 TRP B O 1
ATOM 1001 N N . HIS B 1 4 ? 3.084 -0.761 -11.766 1 97.94 4 HIS B N 1
ATOM 1002 C CA . HIS B 1 4 ? 1.943 0.067 -11.391 1 97.94 4 HIS B CA 1
ATOM 1003 C C . HIS B 1 4 ? 1.228 -0.499 -10.172 1 97.94 4 HIS B C 1
ATOM 1005 O O . HIS B 1 4 ? 0.97 -1.703 -10.102 1 97.94 4 HIS B O 1
ATOM 1011 N N . PHE B 1 5 ? 1.008 0.35 -9.234 1 98.31 5 PHE B N 1
ATOM 1012 C CA . PHE B 1 5 ? 0.158 -0.069 -8.125 1 98.31 5 PHE B CA 1
ATOM 1013 C C . PHE B 1 5 ? -1.157 -0.643 -8.633 1 98.31 5 PHE B C 1
ATOM 1015 O O . PHE B 1 5 ? -1.757 -0.1 -9.562 1 98.31 5 PHE B O 1
ATOM 1022 N N . ASP B 1 6 ? -1.557 -1.74 -8.039 1 98.12 6 ASP B N 1
ATOM 1023 C CA . ASP B 1 6 ? -2.812 -2.352 -8.461 1 98.12 6 ASP B CA 1
ATOM 1024 C C . ASP B 1 6 ? -3.861 -2.279 -7.359 1 98.12 6 ASP B C 1
ATOM 1026 O O . ASP B 1 6 ? -4.906 -1.648 -7.527 1 98.12 6 ASP B O 1
ATOM 1030 N N . HIS B 1 7 ? -3.576 -2.895 -6.176 1 98.44 7 HIS B N 1
ATOM 1031 C CA . HIS B 1 7 ? -4.562 -2.822 -5.105 1 98.44 7 HIS B CA 1
ATOM 1032 C C . HIS B 1 7 ? -3.936 -3.16 -3.756 1 98.44 7 HIS B C 1
ATOM 1034 O O . HIS B 1 7 ? -2.807 -3.65 -3.697 1 98.44 7 HIS B O 1
ATOM 1040 N N . LEU B 1 8 ? -4.676 -2.846 -2.703 1 98.56 8 LEU B N 1
ATOM 1041 C CA . LEU B 1 8 ? -4.449 -3.33 -1.346 1 98.56 8 LEU B CA 1
ATOM 1042 C C . LEU B 1 8 ? -5.395 -4.48 -1.014 1 98.56 8 LEU B C 1
ATOM 1044 O O . LEU B 1 8 ? -6.562 -4.457 -1.403 1 98.56 8 LEU B O 1
ATOM 1048 N N . ALA B 1 9 ? -4.914 -5.363 -0.182 1 98.31 9 ALA B N 1
ATOM 1049 C CA . ALA B 1 9 ? -5.789 -6.43 0.297 1 98.31 9 ALA B CA 1
ATOM 1050 C C . ALA B 1 9 ? -5.727 -6.551 1.817 1 98.31 9 ALA B C 1
ATOM 1052 O O . ALA B 1 9 ? -4.648 -6.438 2.41 1 98.31 9 ALA B O 1
ATOM 1053 N N . PHE B 1 10 ? -6.832 -6.84 2.402 1 98.38 10 PHE B N 1
ATOM 1054 C CA . PHE B 1 10 ? -6.941 -7.004 3.848 1 98.38 10 PHE B CA 1
ATOM 1055 C C . PHE B 1 10 ? -7.609 -8.328 4.195 1 98.38 10 PHE B C 1
ATOM 1057 O O . PHE B 1 10 ? -8.562 -8.742 3.533 1 98.38 10 PHE B O 1
ATOM 1064 N N . ASN B 1 11 ? -7.113 -8.93 5.219 1 98.19 11 ASN B N 1
ATOM 1065 C CA . ASN B 1 11 ? -7.852 -9.977 5.918 1 98.19 11 ASN B CA 1
ATOM 1066 C C . ASN B 1 11 ? -8.617 -9.422 7.113 1 98.19 11 ASN B C 1
ATOM 1068 O O . ASN B 1 11 ? -8.07 -8.648 7.902 1 98.19 11 ASN B O 1
ATOM 1072 N N . THR B 1 12 ? -9.812 -9.789 7.23 1 98.44 12 THR B N 1
ATOM 1073 C CA . THR B 1 12 ? -10.625 -9.211 8.297 1 98.44 12 THR B CA 1
ATOM 1074 C C . THR B 1 12 ? -11.75 -10.164 8.703 1 98.44 12 THR B C 1
ATOM 1076 O O . THR B 1 12 ? -12.273 -10.906 7.867 1 98.44 12 THR B O 1
ATOM 1079 N N . PRO B 1 13 ? -12.141 -10.133 9.992 1 97.88 13 PRO B N 1
ATOM 1080 C CA . PRO B 1 13 ? -13.312 -10.914 10.383 1 97.88 13 PRO B CA 1
ATOM 1081 C C . PRO B 1 13 ? -14.617 -10.336 9.836 1 97.88 13 PRO B C 1
ATOM 1083 O O . PRO B 1 13 ? -15.586 -11.07 9.641 1 97.88 13 PRO B O 1
ATOM 1086 N N . ASP B 1 14 ? -14.664 -9.031 9.609 1 97.56 14 ASP B N 1
ATOM 1087 C CA . ASP B 1 14 ? -15.812 -8.281 9.109 1 97.56 14 ASP B CA 1
ATOM 1088 C C . ASP B 1 14 ? -15.375 -7.145 8.195 1 97.56 14 ASP B C 1
ATOM 1090 O O . ASP B 1 14 ? -14.633 -6.254 8.609 1 97.56 14 ASP B O 1
ATOM 1094 N N . GLY B 1 15 ? -15.945 -7.125 7.016 1 97.69 15 GLY B N 1
ATOM 1095 C CA . GLY B 1 15 ? -15.469 -6.191 6.008 1 97.69 15 GLY B CA 1
ATOM 1096 C C . GLY B 1 15 ? -16.156 -4.84 6.07 1 97.69 15 GLY B C 1
ATOM 1097 O O . GLY B 1 15 ? -15.711 -3.889 5.418 1 97.69 15 GLY B O 1
ATOM 1098 N N . GLN B 1 16 ? -17.188 -4.664 6.812 1 97.81 16 GLN B N 1
ATOM 1099 C CA . GLN B 1 16 ? -18 -3.453 6.824 1 97.81 16 GLN B CA 1
ATOM 1100 C C . GLN B 1 16 ? -17.188 -2.246 7.285 1 97.81 16 GLN B C 1
ATOM 1102 O O . GLN B 1 16 ? -17.234 -1.187 6.656 1 97.81 16 GLN B O 1
ATOM 1107 N N . PRO B 1 17 ? -16.391 -2.342 8.375 1 97.81 17 PRO B N 1
ATOM 1108 C CA . PRO B 1 17 ? -15.625 -1.171 8.805 1 97.81 17 PRO B CA 1
ATOM 1109 C C . PRO B 1 17 ? -14.648 -0.676 7.742 1 97.81 17 PRO B C 1
ATOM 1111 O O . PRO B 1 17 ? -14.461 0.533 7.582 1 97.81 17 PRO B O 1
ATOM 1114 N N . LEU B 1 18 ? -14.023 -1.613 7.031 1 98.5 18 LEU B N 1
ATOM 1115 C CA . LEU B 1 18 ? -13.109 -1.219 5.969 1 98.5 18 LEU B CA 1
ATOM 1116 C C . LEU B 1 18 ? -13.852 -0.521 4.836 1 98.5 18 LEU B C 1
ATOM 1118 O O . LEU B 1 18 ? -13.383 0.49 4.309 1 98.5 18 LEU B O 1
ATOM 1122 N N . GLN B 1 19 ? -14.945 -1.092 4.453 1 98.5 19 GLN B N 1
ATOM 1123 C CA . GLN B 1 19 ? -15.758 -0.464 3.414 1 98.5 19 GLN B CA 1
ATOM 1124 C C . GLN B 1 19 ? -16.141 0.959 3.805 1 98.5 19 GLN B C 1
ATOM 1126 O O . GLN B 1 19 ? -16.047 1.879 2.988 1 98.5 19 GLN B O 1
ATOM 1131 N N . GLU B 1 20 ? -16.531 1.126 5.012 1 98.44 20 GLU B N 1
ATOM 1132 C CA . GLU B 1 20 ? -16.938 2.445 5.496 1 98.44 20 GLU B CA 1
ATOM 1133 C C . GLU B 1 20 ? -15.75 3.406 5.516 1 98.44 20 GLU B C 1
ATOM 1135 O O . GLU B 1 20 ? -15.875 4.562 5.105 1 98.44 20 GLU B O 1
ATOM 1140 N N . ALA B 1 21 ? -14.641 2.912 5.996 1 98.5 21 ALA B N 1
ATOM 1141 C CA . ALA B 1 21 ? -13.453 3.756 6.09 1 98.5 21 ALA B CA 1
ATOM 1142 C C . ALA B 1 21 ? -13.008 4.227 4.707 1 98.5 21 ALA B C 1
ATOM 1144 O O . ALA B 1 21 ? -12.836 5.426 4.477 1 98.5 21 ALA B O 1
ATOM 1145 N N . PHE B 1 22 ? -12.844 3.312 3.777 1 98.69 22 PHE B N 1
ATOM 1146 C CA . PHE B 1 22 ? -12.344 3.662 2.451 1 98.69 22 PHE B CA 1
ATOM 1147 C C . PHE B 1 22 ? -13.391 4.441 1.667 1 98.69 22 PHE B C 1
ATOM 1149 O O . PHE B 1 22 ? -13.055 5.297 0.845 1 98.69 22 PHE B O 1
ATOM 1156 N N . GLY B 1 23 ? -14.656 4.129 1.876 1 98.44 23 GLY B N 1
ATOM 1157 C CA . GLY B 1 23 ? -15.711 4.953 1.305 1 98.44 23 GLY B CA 1
ATOM 1158 C C . GLY B 1 23 ? -15.656 6.395 1.767 1 98.44 23 GLY B C 1
ATOM 1159 O O . GLY B 1 23 ? -15.742 7.316 0.952 1 98.44 23 GLY B O 1
ATOM 1160 N N . ALA B 1 24 ? -15.539 6.57 3.033 1 97.81 24 ALA B N 1
ATOM 1161 C CA . ALA B 1 24 ? -15.516 7.91 3.609 1 97.81 24 ALA B CA 1
ATOM 1162 C C . ALA B 1 24 ? -14.273 8.68 3.15 1 97.81 24 ALA B C 1
ATOM 1164 O O . ALA B 1 24 ? -14.359 9.867 2.826 1 97.81 24 ALA B O 1
ATOM 1165 N N . LEU B 1 25 ? -13.172 8.023 3.119 1 97.94 25 LEU B N 1
ATOM 1166 C CA . LEU B 1 25 ? -11.898 8.703 2.895 1 97.94 25 LEU B CA 1
ATOM 1167 C C . LEU B 1 25 ? -11.648 8.906 1.405 1 97.94 25 LEU B C 1
ATOM 1169 O O . LEU B 1 25 ? -11.281 10.008 0.977 1 97.94 25 LEU B O 1
ATOM 1173 N N . LEU B 1 26 ? -11.883 7.844 0.631 1 98.12 26 LEU B N 1
ATOM 1174 C CA . LEU B 1 26 ? -11.461 7.867 -0.764 1 98.12 26 LEU B CA 1
ATOM 1175 C C . LEU B 1 26 ? -12.664 7.801 -1.7 1 98.12 26 LEU B C 1
ATOM 1177 O O . LEU B 1 26 ? -12.508 7.863 -2.922 1 98.12 26 LEU B O 1
ATOM 1181 N N . GLY B 1 27 ? -13.828 7.645 -1.146 1 97.94 27 GLY B N 1
ATOM 1182 C CA . GLY B 1 27 ? -15.031 7.559 -1.96 1 97.94 27 GLY B CA 1
ATOM 1183 C C . GLY B 1 27 ? -15.164 6.234 -2.688 1 97.94 27 GLY B C 1
ATOM 1184 O O . GLY B 1 27 ? -15.844 6.148 -3.709 1 97.94 27 GLY B O 1
ATOM 1185 N N . LEU B 1 28 ? -14.508 5.23 -2.223 1 98.56 28 LEU B N 1
ATOM 1186 C CA . LEU B 1 28 ? -14.578 3.938 -2.895 1 98.56 28 LEU B CA 1
ATOM 1187 C C . LEU B 1 28 ? -15.945 3.293 -2.697 1 98.56 28 LEU B C 1
ATOM 1189 O O . LEU B 1 28 ? -16.547 3.432 -1.635 1 98.56 28 LEU B O 1
ATOM 1193 N N . THR B 1 29 ? -16.344 2.559 -3.709 1 98.31 29 THR B N 1
ATOM 1194 C CA . THR B 1 29 ? -17.641 1.883 -3.664 1 98.31 29 THR B CA 1
ATOM 1195 C C . THR B 1 29 ? -17.484 0.4 -3.992 1 98.31 29 THR B C 1
ATOM 1197 O O . THR B 1 29 ? -16.578 0.015 -4.738 1 98.31 29 THR B O 1
ATOM 1200 N N . PRO B 1 30 ? -18.375 -0.448 -3.371 1 98 30 PRO B N 1
ATOM 1201 C CA . PRO B 1 30 ? -18.312 -1.864 -3.74 1 98 30 PRO B CA 1
ATOM 1202 C C . PRO B 1 30 ? -18.609 -2.102 -5.223 1 98 30 PRO B C 1
ATOM 1204 O O . PRO B 1 30 ? -19.406 -1.378 -5.824 1 98 30 PRO B O 1
ATOM 1207 N N . GLY B 1 31 ? -17.906 -3.062 -5.781 1 97.5 31 GLY B N 1
ATOM 1208 C CA . GLY B 1 31 ? -18.125 -3.447 -7.168 1 97.5 31 GLY B CA 1
ATOM 1209 C C . GLY B 1 31 ? -18 -4.941 -7.402 1 97.5 31 GLY B C 1
ATOM 1210 O O . GLY B 1 31 ? -18.125 -5.734 -6.469 1 97.5 31 GLY B O 1
ATOM 1211 N N . ARG B 1 32 ? -17.766 -5.262 -8.68 1 95.31 32 ARG B N 1
ATOM 1212 C CA . ARG B 1 32 ? -17.719 -6.66 -9.086 1 95.31 32 ARG B CA 1
ATOM 1213 C C . ARG B 1 32 ? -16.625 -7.414 -8.32 1 95.31 32 ARG B C 1
ATOM 1215 O O . ARG B 1 32 ? -15.516 -6.906 -8.148 1 95.31 32 ARG B O 1
ATOM 1222 N N . ARG B 1 33 ? -16.938 -8.492 -7.902 1 93.25 33 ARG B N 1
ATOM 1223 C CA . ARG B 1 33 ? -16.031 -9.406 -7.234 1 93.25 33 ARG B CA 1
ATOM 1224 C C . ARG B 1 33 ? -15.906 -10.719 -8.008 1 93.25 33 ARG B C 1
ATOM 1226 O O . ARG B 1 33 ? -16.906 -11.352 -8.328 1 93.25 33 ARG B O 1
ATOM 1233 N N . PRO B 1 34 ? -14.688 -11.133 -8.352 1 86.75 34 PRO B N 1
ATOM 1234 C CA . PRO B 1 34 ? -14.547 -12.469 -8.938 1 86.75 34 PRO B CA 1
ATOM 1235 C C . PRO B 1 34 ? -15.133 -13.562 -8.047 1 86.75 34 PRO B C 1
ATOM 1237 O O . PRO B 1 34 ? -15.305 -13.359 -6.844 1 86.75 34 PRO B O 1
ATOM 1240 N N . PRO B 1 35 ? -15.367 -14.664 -8.625 1 86.31 35 PRO B N 1
ATOM 1241 C CA . PRO B 1 35 ? -16 -15.742 -7.867 1 86.31 35 PRO B CA 1
ATOM 1242 C C . PRO B 1 35 ? -15.016 -16.5 -6.984 1 86.31 35 PRO B C 1
ATOM 1244 O O . PRO B 1 35 ? -14.812 -17.703 -7.176 1 86.31 35 PRO B O 1
ATOM 1247 N N . PHE B 1 36 ? -14.531 -15.883 -5.973 1 86.81 36 PHE B N 1
ATOM 1248 C CA . PHE B 1 36 ? -13.656 -16.516 -4.988 1 86.81 36 PHE B CA 1
ATOM 1249 C C . PHE B 1 36 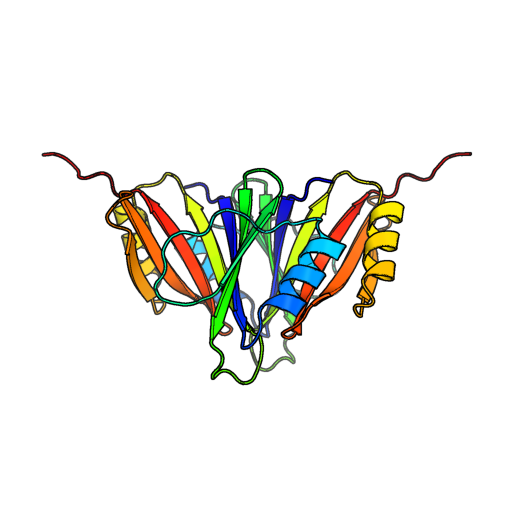? -14.469 -17.391 -4.035 1 86.81 36 PHE B C 1
ATOM 1251 O O . PHE B 1 36 ? -15.625 -17.078 -3.738 1 86.81 36 PHE B O 1
ATOM 1258 N N . PRO B 1 37 ? -13.922 -18.422 -3.484 1 88.06 37 PRO B N 1
ATOM 1259 C CA . PRO B 1 37 ? -14.656 -19.328 -2.598 1 88.06 37 PRO B CA 1
ATOM 1260 C C . PRO B 1 37 ? -14.727 -18.812 -1.16 1 88.06 37 PRO B C 1
ATOM 1262 O O . PRO B 1 37 ? -15.008 -19.594 -0.24 1 88.06 37 PRO B O 1
ATOM 1265 N N . PHE B 1 38 ? -14.359 -17.656 -0.89 1 90.62 38 PHE B N 1
ATOM 1266 C CA . PHE B 1 38 ? -14.445 -17 0.411 1 90.62 38 PHE B CA 1
ATOM 1267 C C . PHE B 1 38 ? -15.141 -15.648 0.294 1 90.62 38 PHE B C 1
ATOM 1269 O O . PHE B 1 38 ? -15.117 -15.016 -0.765 1 90.62 38 PHE B O 1
ATOM 1276 N N . PRO B 1 39 ? -15.844 -15.273 1.33 1 95.56 39 PRO B N 1
ATOM 1277 C CA . PRO B 1 39 ? -16.531 -13.984 1.27 1 95.56 39 PRO B CA 1
ATOM 1278 C C . PRO B 1 39 ? -15.578 -12.797 1.245 1 95.56 39 PRO B C 1
ATOM 1280 O O . PRO B 1 39 ? -14.406 -12.938 1.609 1 95.56 39 PRO B O 1
ATOM 1283 N N . GLY B 1 40 ? -16.141 -11.688 0.806 1 97.12 40 GLY B N 1
ATOM 1284 C CA . GLY B 1 40 ? -15.352 -10.461 0.752 1 97.12 40 GLY B CA 1
ATOM 1285 C C . GLY B 1 40 ? -15.969 -9.398 -0.14 1 97.12 40 GLY B C 1
ATOM 1286 O O . GLY B 1 40 ? -17.141 -9.484 -0.49 1 97.12 40 GLY B O 1
ATOM 1287 N N . ARG B 1 41 ? -15.227 -8.32 -0.376 1 97.25 41 ARG B N 1
ATOM 1288 C CA . ARG B 1 41 ? -15.641 -7.18 -1.183 1 97.25 41 ARG B CA 1
ATOM 1289 C C . ARG B 1 41 ? -14.469 -6.609 -1.974 1 97.25 41 ARG B C 1
ATOM 1291 O O . ARG B 1 41 ? -13.32 -6.684 -1.534 1 97.25 41 ARG B O 1
ATOM 1298 N N . TRP B 1 42 ? -14.773 -6.156 -3.086 1 98.12 42 TRP B N 1
ATOM 1299 C CA . TRP B 1 42 ? -13.859 -5.281 -3.811 1 98.12 42 TRP B CA 1
ATOM 1300 C C . TRP B 1 42 ? -14.375 -3.848 -3.826 1 98.12 42 TRP B C 1
ATOM 1302 O O . TRP B 1 42 ? -15.555 -3.607 -4.09 1 98.12 42 TRP B O 1
ATOM 1312 N N . LEU B 1 43 ? -13.586 -2.938 -3.461 1 98.69 43 LEU B N 1
ATOM 1313 C CA . LEU B 1 43 ? -13.945 -1.523 -3.459 1 98.69 43 LEU B CA 1
ATOM 1314 C C . LEU B 1 43 ? -13.273 -0.792 -4.617 1 98.69 43 LEU B C 1
ATOM 1316 O O . LEU B 1 43 ? -12.078 -0.974 -4.859 1 98.69 43 LEU B O 1
ATOM 1320 N N . TYR B 1 44 ? -14 0.057 -5.258 1 98.62 44 TYR B N 1
ATOM 1321 C CA . TYR B 1 44 ? -13.594 0.61 -6.543 1 98.62 44 TYR B CA 1
ATOM 1322 C C . TYR B 1 44 ? -13.539 2.133 -6.492 1 98.62 44 TYR B C 1
ATOM 1324 O O . TYR B 1 44 ? -14.391 2.768 -5.867 1 98.62 44 TYR B O 1
ATOM 1332 N N . GLN B 1 45 ? -12.57 2.707 -7.082 1 98.44 45 GLN B N 1
ATOM 1333 C CA . GLN B 1 45 ? -12.602 4.062 -7.625 1 98.44 45 GLN B CA 1
ATOM 1334 C C . GLN B 1 45 ? -12.984 4.055 -9.102 1 98.44 45 GLN B C 1
ATOM 1336 O O . GLN B 1 45 ? -12.164 3.717 -9.953 1 98.44 45 GLN B O 1
ATOM 1341 N N . ASP B 1 46 ? -14.203 4.398 -9.453 1 96.19 46 ASP B N 1
ATOM 1342 C CA . ASP B 1 46 ? -14.734 4.238 -10.797 1 96.19 46 ASP B CA 1
ATOM 1343 C C . ASP B 1 46 ? -14.602 2.791 -11.273 1 96.19 46 ASP B C 1
ATOM 1345 O O . ASP B 1 46 ? -15.195 1.883 -10.688 1 96.19 46 ASP B O 1
ATOM 1349 N N . THR B 1 47 ? -13.695 2.557 -12.234 1 95.88 47 THR B N 1
ATOM 1350 C CA . THR B 1 47 ? -13.602 1.206 -12.781 1 95.88 47 THR B CA 1
ATOM 1351 C C . THR B 1 47 ? -12.367 0.493 -12.234 1 95.88 47 THR B C 1
ATOM 1353 O O . THR B 1 47 ? -12.133 -0.676 -12.539 1 95.88 47 THR B O 1
ATOM 1356 N N . GLN B 1 48 ? -11.648 1.13 -11.398 1 96.81 48 GLN B N 1
ATOM 1357 C CA . GLN B 1 48 ? -10.43 0.534 -10.867 1 96.81 48 GLN B CA 1
ATOM 1358 C C . GLN B 1 48 ? -10.672 -0.087 -9.492 1 96.81 48 GLN B C 1
ATOM 1360 O O . GLN B 1 48 ? -11.07 0.605 -8.555 1 96.81 48 GLN B O 1
ATOM 1365 N N . ALA B 1 49 ? -10.438 -1.335 -9.383 1 97.75 49 ALA B N 1
ATOM 1366 C CA . ALA B 1 49 ? -10.469 -2.002 -8.078 1 97.75 49 ALA B CA 1
ATOM 1367 C C . ALA B 1 49 ? -9.242 -1.641 -7.246 1 97.75 49 ALA B C 1
ATOM 1369 O O . ALA B 1 49 ? -8.109 -1.938 -7.637 1 97.75 49 ALA B O 1
ATOM 1370 N N . LEU B 1 50 ? -9.469 -1.065 -6.117 1 98.44 50 LEU B N 1
ATOM 1371 C CA . LEU B 1 50 ? -8.336 -0.532 -5.363 1 98.44 50 LEU B CA 1
ATOM 1372 C C . LEU B 1 50 ? -8.133 -1.309 -4.066 1 98.44 50 LEU B C 1
ATOM 1374 O O . LEU B 1 50 ? -7.016 -1.39 -3.555 1 98.44 50 LEU B O 1
ATOM 1378 N N . VAL B 1 51 ? -9.211 -1.866 -3.496 1 98.69 51 VAL B N 1
ATOM 1379 C CA . VAL B 1 51 ? -9.094 -2.539 -2.207 1 98.69 51 VAL B CA 1
ATOM 1380 C C . VAL B 1 51 ? -9.836 -3.873 -2.252 1 98.69 51 VAL B C 1
ATOM 1382 O O . VAL B 1 51 ? -11.016 -3.922 -2.596 1 98.69 51 VAL B O 1
ATOM 1385 N N . HIS B 1 52 ? -9.195 -4.891 -1.981 1 98.38 52 HIS B N 1
ATOM 1386 C CA . HIS B 1 52 ? -9.742 -6.23 -1.809 1 98.38 52 HIS B CA 1
ATOM 1387 C C . HIS B 1 52 ? -9.93 -6.562 -0.333 1 98.38 52 HIS B C 1
ATOM 1389 O O . HIS B 1 52 ? -8.953 -6.684 0.409 1 98.38 52 HIS B O 1
ATOM 1395 N N . VAL B 1 53 ? -11.109 -6.707 0.066 1 98.44 53 VAL B N 1
ATOM 1396 C CA . VAL B 1 53 ? -11.438 -7.059 1.443 1 98.44 53 VAL B CA 1
ATOM 1397 C C . VAL B 1 53 ? -11.758 -8.547 1.534 1 98.44 53 VAL B C 1
ATOM 1399 O O . VAL B 1 53 ? -12.82 -8.992 1.096 1 98.44 53 VAL B O 1
ATOM 1402 N N . ILE B 1 54 ? -10.883 -9.289 2.111 1 97.75 54 ILE B N 1
ATOM 1403 C CA . ILE B 1 54 ? -11.023 -10.734 2.275 1 97.75 54 ILE B CA 1
ATOM 1404 C C . ILE B 1 54 ? -11.594 -11.039 3.658 1 97.75 54 ILE B C 1
ATOM 1406 O O . ILE B 1 54 ? -10.938 -10.797 4.672 1 97.75 54 ILE B O 1
ATOM 1410 N N . GLU B 1 55 ? -12.742 -11.602 3.66 1 97.75 55 GLU B N 1
ATOM 1411 C CA . GLU B 1 55 ? -13.406 -11.852 4.938 1 97.75 55 GLU B CA 1
ATOM 1412 C C . GLU B 1 55 ? -13.18 -13.281 5.406 1 97.75 55 GLU B C 1
ATOM 1414 O O . GLU B 1 55 ? -13.461 -14.234 4.676 1 97.75 55 GLU B O 1
ATOM 1419 N N . GLN B 1 56 ? -12.641 -13.352 6.523 1 96.88 56 GLN B N 1
ATOM 1420 C CA . GLN B 1 56 ? -12.43 -14.594 7.262 1 96.88 56 GLN B CA 1
ATOM 1421 C C . GLN B 1 56 ? -12.961 -14.477 8.688 1 96.88 56 GLN B C 1
ATOM 1423 O O . GLN B 1 56 ? -12.227 -14.102 9.602 1 96.88 56 GLN B O 1
ATOM 1428 N N . PRO B 1 57 ? -14.109 -14.961 8.945 1 93.38 57 PRO B N 1
ATOM 1429 C CA . PRO B 1 57 ? -14.797 -14.75 10.219 1 93.38 57 PRO B CA 1
ATOM 1430 C C . PRO B 1 57 ? -14.023 -15.328 11.406 1 93.38 57 PRO B C 1
ATOM 1432 O O . PRO B 1 57 ? -14.25 -14.914 12.555 1 93.38 57 PRO B O 1
ATOM 1435 N N . THR B 1 58 ? -13.141 -16.203 11.164 1 95.5 58 THR B N 1
ATOM 1436 C CA . THR B 1 58 ? -12.422 -16.859 12.25 1 95.5 58 THR B CA 1
ATOM 1437 C C . THR B 1 58 ? -11.25 -16.016 12.727 1 95.5 58 THR B C 1
ATOM 1439 O O . THR B 1 58 ? -10.641 -16.312 13.75 1 95.5 58 THR B O 1
ATOM 1442 N N . LEU B 1 59 ? -10.953 -14.992 12.023 1 95.62 59 LEU B N 1
ATOM 1443 C CA . LEU B 1 59 ? -9.859 -14.109 12.422 1 95.62 59 LEU B CA 1
ATOM 1444 C C . LEU B 1 59 ? -10.266 -13.25 13.609 1 95.62 59 LEU B C 1
ATOM 1446 O O . LEU B 1 59 ? -11.438 -12.914 13.773 1 95.62 59 LEU B O 1
ATOM 1450 N N . ASP B 1 60 ? -9.273 -12.852 14.297 1 95.19 60 ASP B N 1
ATOM 1451 C CA . ASP B 1 60 ? -9.531 -12.016 15.469 1 95.19 60 ASP B CA 1
ATOM 1452 C C . ASP B 1 60 ? -9.531 -10.531 15.094 1 95.19 60 ASP B C 1
ATOM 1454 O O . ASP B 1 60 ? -10.281 -9.742 15.664 1 95.19 60 ASP B O 1
ATOM 1458 N N . GLU B 1 61 ? -8.68 -10.195 14.172 1 96.62 61 GLU B N 1
ATOM 1459 C CA . GLU B 1 61 ? -8.5 -8.773 13.883 1 96.62 61 GLU B CA 1
ATOM 1460 C C . GLU B 1 61 ? -8.273 -8.531 12.391 1 96.62 61 GLU B C 1
ATOM 1462 O O . GLU B 1 61 ? -7.957 -9.461 11.648 1 96.62 61 GLU B O 1
ATOM 1467 N N . THR B 1 62 ? -8.516 -7.34 11.961 1 97.94 62 THR B N 1
ATOM 1468 C CA . THR B 1 62 ? -8.203 -6.867 10.617 1 97.94 62 THR B CA 1
ATOM 1469 C C . THR B 1 62 ? -6.699 -6.629 10.469 1 97.94 62 THR B C 1
ATOM 1471 O O . THR B 1 62 ? -6.055 -6.094 11.367 1 97.94 62 THR B O 1
ATOM 1474 N N . ALA B 1 63 ? -6.188 -7.078 9.305 1 96.69 63 ALA B N 1
ATOM 1475 C CA . ALA B 1 63 ? -4.777 -6.828 9.016 1 96.69 63 ALA B CA 1
ATOM 1476 C C . ALA B 1 63 ? -4.539 -6.676 7.52 1 96.69 63 ALA B C 1
ATOM 1478 O O . ALA B 1 63 ? -5.246 -7.281 6.707 1 96.69 63 ALA B O 1
ATOM 1479 N N . LEU B 1 64 ? -3.6 -5.871 7.176 1 97.69 64 LEU B N 1
ATOM 1480 C CA . LEU B 1 64 ? -3.15 -5.809 5.789 1 97.69 64 LEU B CA 1
ATOM 1481 C C . LEU B 1 64 ? -2.566 -7.148 5.348 1 97.69 64 LEU B C 1
ATOM 1483 O O . LEU B 1 64 ? -1.713 -7.715 6.031 1 97.69 64 LEU B O 1
ATOM 1487 N N . SER B 1 65 ? -3.057 -7.652 4.309 1 97.44 65 SER B N 1
ATOM 1488 C CA . SER B 1 65 ? -2.6 -8.93 3.771 1 97.44 65 SER B CA 1
ATOM 1489 C C . SER B 1 65 ? -1.442 -8.734 2.797 1 97.44 65 SER B C 1
ATOM 1491 O O . SER B 1 65 ? -0.37 -9.32 2.975 1 97.44 65 SER B O 1
ATOM 1493 N N . HIS B 1 66 ? -1.689 -7.883 1.773 1 98.5 66 HIS B N 1
ATOM 1494 C CA . HIS B 1 66 ? -0.659 -7.625 0.772 1 98.5 66 HIS B CA 1
ATOM 1495 C C . HIS B 1 66 ? -0.951 -6.348 -0.005 1 98.5 66 HIS B C 1
ATOM 1497 O O . HIS B 1 66 ? -2.053 -5.801 0.08 1 98.5 66 HIS B O 1
ATOM 1503 N N . ILE B 1 67 ? 0.06 -5.926 -0.682 1 98.69 67 ILE B N 1
ATOM 1504 C CA . ILE B 1 67 ? -0.018 -4.84 -1.65 1 98.69 67 ILE B CA 1
ATOM 1505 C C . ILE B 1 67 ? 0.385 -5.352 -3.033 1 98.69 67 ILE B C 1
ATOM 1507 O O . ILE B 1 67 ? 1.432 -5.984 -3.186 1 98.69 67 ILE B O 1
ATOM 1511 N N . ALA B 1 68 ? -0.404 -5.023 -3.988 1 98.5 68 ALA B N 1
ATOM 1512 C CA . ALA B 1 68 ? -0.192 -5.609 -5.312 1 98.5 68 ALA B CA 1
ATOM 1513 C C . ALA B 1 68 ? 0.294 -4.555 -6.305 1 98.5 68 ALA B C 1
ATOM 1515 O O . ALA B 1 68 ? -0.193 -3.424 -6.305 1 98.5 68 ALA B O 1
ATOM 1516 N N . PHE B 1 69 ? 1.205 -4.953 -7.078 1 98.75 69 PHE B N 1
ATOM 1517 C CA . PHE B 1 69 ? 1.664 -4.215 -8.242 1 98.75 69 PHE B CA 1
ATOM 1518 C C . PHE B 1 69 ? 1.537 -5.059 -9.508 1 98.75 69 PHE B C 1
ATOM 1520 O O . PHE B 1 69 ? 1.695 -6.281 -9.461 1 98.75 69 PHE B O 1
ATOM 1527 N N . ARG B 1 70 ? 1.339 -4.402 -10.602 1 97.94 70 ARG B N 1
ATOM 1528 C CA . ARG B 1 70 ? 1.224 -5.105 -11.875 1 97.94 70 ARG B CA 1
ATOM 1529 C C . ARG B 1 70 ? 2.227 -4.566 -12.891 1 97.94 70 ARG B C 1
ATOM 1531 O O . ARG B 1 70 ? 2.65 -3.412 -12.797 1 97.94 70 ARG B O 1
ATOM 1538 N N . THR B 1 71 ? 2.654 -5.383 -13.758 1 98 71 THR B N 1
ATOM 1539 C CA . THR B 1 71 ? 3.529 -5.004 -14.867 1 98 71 THR B CA 1
ATOM 1540 C C . THR B 1 71 ? 3.092 -5.68 -16.156 1 98 71 THR B C 1
ATOM 1542 O O . THR B 1 71 ? 2.385 -6.691 -16.125 1 98 71 THR B O 1
ATOM 1545 N N . ASP B 1 72 ? 3.445 -5.102 -17.266 1 95.94 72 ASP B N 1
ATOM 1546 C CA . ASP B 1 72 ? 3.176 -5.715 -18.578 1 95.94 72 ASP B CA 1
ATOM 1547 C C . ASP B 1 72 ? 4.301 -6.664 -18.969 1 95.94 72 ASP B C 1
ATOM 1549 O O . ASP B 1 72 ? 4.223 -7.32 -20.016 1 95.94 72 ASP B O 1
ATOM 1553 N N . ASP B 1 73 ? 5.332 -6.742 -18.156 1 95.38 73 ASP B N 1
ATOM 1554 C CA . ASP B 1 73 ? 6.438 -7.645 -18.453 1 95.38 73 ASP B CA 1
ATOM 1555 C C . ASP B 1 73 ? 6 -9.102 -18.359 1 95.38 73 ASP B C 1
ATOM 1557 O O . ASP B 1 73 ? 4.98 -9.406 -17.734 1 95.38 73 ASP B O 1
ATOM 1561 N N . ASP B 1 74 ? 6.777 -9.938 -18.969 1 94.69 74 ASP B N 1
ATOM 1562 C CA . ASP B 1 74 ? 6.508 -11.375 -18.984 1 94.69 74 ASP B CA 1
ATOM 1563 C C . ASP B 1 74 ? 6.652 -11.977 -17.594 1 94.69 74 ASP B C 1
ATOM 1565 O O . ASP B 1 74 ? 7.613 -11.688 -16.875 1 94.69 74 ASP B O 1
ATOM 1569 N N . ALA B 1 75 ? 5.699 -12.789 -17.203 1 95.44 75 ALA B N 1
ATOM 1570 C CA . ALA B 1 75 ? 5.668 -13.398 -15.875 1 95.44 75 ALA B CA 1
ATOM 1571 C C . ALA B 1 75 ? 6.93 -14.211 -15.617 1 95.44 75 ALA B C 1
ATOM 1573 O O . ALA B 1 75 ? 7.41 -14.273 -14.484 1 95.44 75 ALA B O 1
ATOM 1574 N N . ALA B 1 76 ? 7.457 -14.836 -16.641 1 94.69 76 ALA B N 1
ATOM 1575 C CA . ALA B 1 76 ? 8.664 -15.641 -16.469 1 94.69 76 ALA B CA 1
ATOM 1576 C C . ALA B 1 76 ? 9.844 -14.766 -16.047 1 94.69 76 ALA B C 1
ATOM 1578 O O . ALA B 1 76 ? 10.656 -15.164 -15.203 1 94.69 76 ALA B O 1
ATOM 1579 N N . ALA B 1 77 ? 9.961 -13.609 -16.656 1 96.25 77 ALA B N 1
ATOM 1580 C CA . ALA B 1 77 ? 11.023 -12.672 -16.297 1 96.25 77 ALA B CA 1
ATOM 1581 C C . ALA B 1 77 ? 10.859 -12.188 -14.867 1 96.25 77 ALA B C 1
ATOM 1583 O O . ALA B 1 77 ? 11.844 -12.07 -14.133 1 96.25 77 ALA B O 1
ATOM 1584 N N . VAL B 1 78 ? 9.633 -11.914 -14.461 1 97.38 78 VAL B N 1
ATOM 1585 C CA . VAL B 1 78 ? 9.359 -11.469 -13.102 1 97.38 78 VAL B CA 1
ATOM 1586 C C . VAL B 1 78 ? 9.719 -12.57 -12.109 1 97.38 78 VAL B C 1
ATOM 1588 O O . VAL B 1 78 ? 10.367 -12.32 -11.094 1 97.38 78 VAL B O 1
ATOM 1591 N N . LEU B 1 79 ? 9.32 -13.781 -12.43 1 96.75 79 LEU B N 1
ATOM 1592 C CA . LEU B 1 79 ? 9.617 -14.906 -11.555 1 96.75 79 LEU B CA 1
ATOM 1593 C C . LEU B 1 79 ? 11.117 -15.094 -11.398 1 96.75 79 LEU B C 1
ATOM 1595 O O . LEU B 1 79 ? 11.602 -15.383 -10.305 1 96.75 79 LEU B O 1
ATOM 1599 N N . GLN B 1 80 ? 11.852 -14.93 -12.438 1 97.12 80 GLN B N 1
ATOM 1600 C CA . GLN B 1 80 ? 13.305 -15.039 -12.367 1 97.12 80 GLN B CA 1
ATOM 1601 C C . GLN B 1 80 ? 13.891 -14.008 -11.406 1 97.12 80 GLN B C 1
ATOM 1603 O O . GLN B 1 80 ? 14.797 -14.312 -10.641 1 97.12 80 GLN B O 1
ATOM 1608 N N . ARG B 1 81 ? 13.398 -12.805 -11.453 1 97.62 81 ARG B N 1
ATOM 1609 C CA . ARG B 1 81 ? 13.852 -11.758 -10.539 1 97.62 81 ARG B CA 1
ATOM 1610 C C . ARG B 1 81 ? 13.531 -12.117 -9.094 1 97.62 81 ARG B C 1
ATOM 1612 O O . ARG B 1 81 ? 14.359 -11.914 -8.203 1 97.62 81 ARG B O 1
ATOM 1619 N N . VAL B 1 82 ? 12.352 -12.594 -8.883 1 98.38 82 VAL B N 1
ATOM 1620 C CA . VAL B 1 82 ? 11.93 -12.992 -7.543 1 98.38 82 VAL B CA 1
ATOM 1621 C C . VAL B 1 82 ? 12.836 -14.109 -7.023 1 98.38 82 VAL B C 1
ATOM 1623 O O . VAL B 1 82 ? 13.328 -14.039 -5.895 1 98.38 82 VAL B O 1
ATOM 1626 N N . GLN B 1 83 ? 13.047 -15.094 -7.867 1 98.44 83 GLN B N 1
ATOM 1627 C CA . GLN B 1 83 ? 13.914 -16.203 -7.48 1 98.44 83 GLN B CA 1
ATOM 1628 C C . GLN B 1 83 ? 15.32 -15.719 -7.156 1 98.44 83 GLN B C 1
ATOM 1630 O O . GLN B 1 83 ? 15.914 -16.141 -6.16 1 98.44 83 GLN B O 1
ATOM 1635 N N . ALA B 1 84 ? 15.836 -14.82 -7.918 1 98.19 84 ALA B N 1
ATOM 1636 C CA . ALA B 1 84 ? 17.188 -14.289 -7.742 1 98.19 84 ALA B CA 1
ATOM 1637 C C . ALA B 1 84 ? 17.297 -13.477 -6.457 1 98.19 84 ALA B C 1
ATOM 1639 O O . ALA B 1 84 ? 18.375 -13.367 -5.875 1 98.19 84 ALA B O 1
ATOM 1640 N N . SER B 1 85 ? 16.25 -12.883 -6.023 1 97.81 85 SER B N 1
ATOM 1641 C CA . SER B 1 85 ? 16.25 -12.047 -4.824 1 97.81 85 SER B CA 1
ATOM 1642 C C . SER B 1 85 ? 16.531 -12.883 -3.576 1 97.81 85 SER B C 1
ATOM 1644 O O . SER B 1 85 ? 16.953 -12.344 -2.551 1 97.81 85 SER B O 1
ATOM 1646 N N . GLY B 1 86 ? 16.094 -14.148 -3.625 1 98.25 86 GLY B N 1
ATOM 1647 C CA . GLY B 1 86 ? 16.25 -15.023 -2.479 1 98.25 86 GLY B CA 1
ATOM 1648 C C . GLY B 1 86 ? 15.164 -14.859 -1.437 1 98.25 86 GLY B C 1
ATOM 1649 O O . GLY B 1 86 ? 15.18 -15.531 -0.4 1 98.25 86 GLY B O 1
ATOM 1650 N N . LEU B 1 87 ? 14.25 -14.047 -1.654 1 98.44 87 LEU B N 1
ATOM 1651 C CA . LEU B 1 87 ? 13.156 -13.828 -0.71 1 98.44 87 LEU B CA 1
ATOM 1652 C C . LEU B 1 87 ? 12.133 -14.953 -0.792 1 98.44 87 LEU B C 1
ATOM 1654 O O . LEU B 1 87 ? 11.898 -15.508 -1.868 1 98.44 87 LEU B O 1
ATOM 1658 N N . PRO B 1 88 ? 11.523 -15.297 0.328 1 98.44 88 PRO B N 1
ATOM 1659 C CA . PRO B 1 88 ? 10.43 -16.266 0.262 1 98.44 88 PRO B CA 1
ATOM 1660 C C . PRO B 1 88 ? 9.273 -15.797 -0.615 1 98.44 88 PRO B C 1
ATOM 1662 O O . PRO B 1 88 ? 8.93 -14.609 -0.607 1 98.44 88 PRO B O 1
ATOM 1665 N N . TYR B 1 89 ? 8.734 -16.719 -1.401 1 98.44 89 TYR B N 1
ATOM 1666 C CA . TYR B 1 89 ? 7.621 -16.344 -2.27 1 98.44 89 TYR B CA 1
ATOM 1667 C C . TYR B 1 89 ? 6.715 -17.531 -2.543 1 98.44 89 TYR B C 1
ATOM 1669 O O . TYR B 1 89 ? 7.094 -18.688 -2.289 1 98.44 89 TYR B O 1
ATOM 1677 N N . GLN B 1 90 ? 5.508 -17.266 -3.021 1 98 90 GLN B N 1
ATOM 1678 C CA . GLN B 1 90 ? 4.527 -18.219 -3.521 1 98 90 GLN B CA 1
ATOM 1679 C C . GLN B 1 90 ? 3.936 -17.75 -4.852 1 98 90 GLN B C 1
ATOM 1681 O O . GLN B 1 90 ? 3.82 -16.547 -5.098 1 98 90 GLN B O 1
ATOM 1686 N N . VAL B 1 91 ? 3.566 -18.672 -5.633 1 95.69 91 VAL B N 1
ATOM 1687 C CA . VAL B 1 91 ? 2.994 -18.344 -6.934 1 95.69 91 VAL B CA 1
ATOM 1688 C C . VAL B 1 91 ? 1.574 -18.906 -7.027 1 95.69 91 VAL B C 1
ATOM 1690 O O . VAL B 1 91 ? 1.318 -20.047 -6.633 1 95.69 91 VAL B O 1
ATOM 1693 N N . ALA B 1 92 ? 0.714 -17.984 -7.395 1 90.75 92 ALA B N 1
ATOM 1694 C CA . ALA B 1 92 ? -0.636 -18.391 -7.773 1 90.75 92 ALA B CA 1
ATOM 1695 C C . ALA B 1 92 ? -0.938 -18 -9.219 1 90.75 92 ALA B C 1
ATOM 1697 O O . ALA B 1 92 ? -0.434 -17 -9.719 1 90.75 92 ALA B O 1
ATOM 1698 N N . GLN B 1 93 ? -1.561 -18.891 -9.914 1 83.38 93 GLN B N 1
ATOM 1699 C CA . GLN B 1 93 ? -1.956 -18.594 -11.289 1 83.38 93 GLN B CA 1
ATOM 1700 C C . GLN B 1 93 ? -3.471 -18.469 -11.406 1 83.38 93 GLN B C 1
ATOM 1702 O O . GLN B 1 93 ? -4.219 -19.219 -10.789 1 83.38 93 GLN B O 1
ATOM 1707 N N . VAL B 1 94 ? -3.811 -17.359 -12 1 72.25 94 VAL B N 1
ATOM 1708 C CA . VAL B 1 94 ? -5.219 -17.219 -12.359 1 72.25 94 VAL B CA 1
ATOM 1709 C C . VAL B 1 94 ? -5.438 -17.734 -13.781 1 72.25 94 VAL B C 1
ATOM 1711 O O . VAL B 1 94 ? -5.137 -17.031 -14.75 1 72.25 94 VAL B O 1
ATOM 1714 N N . PRO B 1 95 ? -5.719 -18.922 -13.938 1 59.44 95 PRO B N 1
ATOM 1715 C CA . PRO B 1 95 ? -5.715 -19.594 -15.242 1 59.44 95 PRO B CA 1
ATOM 1716 C C . PRO B 1 95 ? -6.461 -18.812 -16.312 1 59.44 95 PRO B C 1
ATOM 1718 O O . PRO B 1 95 ? -5.945 -18.625 -17.422 1 59.44 95 PRO B O 1
ATOM 1721 N N . GLU B 1 96 ? -7.695 -18.375 -15.945 1 62.06 96 GLU B N 1
ATOM 1722 C CA . GLU B 1 96 ? -8.57 -17.859 -17 1 62.06 96 GLU B CA 1
ATOM 1723 C C . GLU B 1 96 ? -8 -16.578 -17.609 1 62.06 96 GLU B C 1
ATOM 1725 O O . GLU B 1 96 ? -8.258 -16.281 -18.766 1 62.06 96 GLU B O 1
ATOM 1730 N N . ASP B 1 97 ? -6.984 -15.977 -16.969 1 67.69 97 ASP B N 1
ATOM 1731 C CA . ASP B 1 97 ? -6.602 -14.648 -17.422 1 67.69 97 ASP B CA 1
ATOM 1732 C C . ASP B 1 97 ? -5.141 -14.617 -17.859 1 67.69 97 ASP B C 1
ATOM 1734 O O . ASP B 1 97 ? -4.668 -13.609 -18.406 1 67.69 97 ASP B O 1
ATOM 1738 N N . GLY B 1 98 ? -4.488 -15.742 -17.75 1 81.81 98 GLY B N 1
ATOM 1739 C CA . GLY B 1 98 ? -3.076 -15.75 -18.094 1 8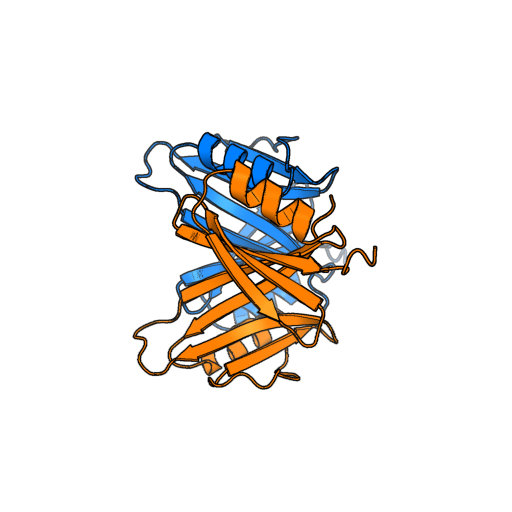1.81 98 GLY B CA 1
ATOM 1740 C C . GLY B 1 98 ? -2.232 -14.883 -17.172 1 81.81 98 GLY B C 1
ATOM 1741 O O . GLY B 1 98 ? -1.148 -14.438 -17.547 1 81.81 98 GLY B O 1
ATOM 1742 N N . ILE B 1 99 ? -2.752 -14.469 -16.078 1 88.75 99 ILE B N 1
ATOM 1743 C CA . ILE B 1 99 ? -2.029 -13.625 -15.133 1 88.75 99 ILE B CA 1
ATOM 1744 C C . ILE B 1 99 ? -1.411 -14.492 -14.039 1 88.75 99 ILE B C 1
ATOM 1746 O O . ILE B 1 99 ? -2.072 -15.375 -13.492 1 88.75 99 ILE B O 1
ATOM 1750 N N . TRP B 1 100 ? -0.149 -14.32 -13.828 1 93.38 100 TRP B N 1
ATOM 1751 C CA . TRP B 1 100 ? 0.53 -14.891 -12.672 1 93.38 100 TRP B CA 1
ATOM 1752 C C . TRP B 1 100 ? 0.542 -13.906 -11.508 1 93.38 100 TRP B C 1
ATOM 1754 O O . TRP B 1 100 ? 0.812 -12.719 -11.688 1 93.38 100 TRP B O 1
ATOM 1764 N N . GLN B 1 101 ? 0.229 -14.453 -10.406 1 95.88 101 GLN B N 1
ATOM 1765 C CA . GLN B 1 101 ? 0.349 -13.711 -9.148 1 95.88 101 GLN B CA 1
ATOM 1766 C C . GLN B 1 101 ? 1.479 -14.273 -8.289 1 95.88 101 GLN B C 1
ATOM 1768 O O . GLN B 1 101 ? 1.426 -15.422 -7.855 1 95.88 101 GLN B O 1
ATOM 1773 N N . ILE B 1 102 ? 2.479 -13.5 -8.07 1 97.81 102 ILE B N 1
ATOM 1774 C CA . ILE B 1 102 ? 3.635 -13.906 -7.277 1 97.81 102 ILE B CA 1
ATOM 1775 C C . ILE B 1 102 ? 3.668 -13.117 -5.969 1 97.81 102 ILE B C 1
ATOM 1777 O O . ILE B 1 102 ? 3.824 -11.898 -5.98 1 97.81 102 ILE B O 1
ATOM 1781 N N . PHE B 1 103 ? 3.504 -13.789 -4.852 1 98.56 103 PHE B N 1
ATOM 1782 C CA . PHE B 1 103 ? 3.492 -13.18 -3.529 1 98.56 103 PHE B CA 1
ATOM 1783 C C . PHE B 1 103 ? 4.863 -13.281 -2.873 1 98.56 103 PHE B C 1
ATOM 1785 O O . PHE B 1 103 ? 5.328 -14.383 -2.568 1 98.56 103 PHE B O 1
ATOM 1792 N N . VAL B 1 104 ? 5.496 -12.18 -2.629 1 98.81 104 VAL B N 1
ATOM 1793 C CA . VAL B 1 104 ? 6.852 -12.148 -2.09 1 98.81 104 VAL B CA 1
ATOM 1794 C C . VAL B 1 104 ? 6.836 -11.531 -0.694 1 98.81 104 VAL B C 1
ATOM 1796 O O . VAL B 1 104 ? 6.234 -10.477 -0.479 1 98.81 104 VAL B O 1
ATOM 1799 N N . GLN B 1 105 ? 7.422 -12.164 0.249 1 98.38 105 GLN B N 1
ATOM 1800 C CA . GLN B 1 105 ? 7.566 -11.602 1.59 1 98.38 105 GLN B CA 1
ATOM 1801 C C . GLN B 1 105 ? 8.797 -10.703 1.683 1 98.38 105 GLN B C 1
ATOM 1803 O O . GLN B 1 105 ? 9.93 -11.18 1.553 1 98.38 105 GLN B O 1
ATOM 1808 N N . ILE B 1 106 ? 8.625 -9.469 1.973 1 97 106 ILE B N 1
ATOM 1809 C CA . ILE B 1 106 ? 9.766 -8.562 2.051 1 97 106 ILE B CA 1
ATOM 1810 C C . ILE B 1 106 ? 10.148 -8.336 3.514 1 97 106 ILE B C 1
ATOM 1812 O O . ILE B 1 106 ? 9.414 -8.742 4.422 1 97 106 ILE B O 1
ATOM 1816 N N . PRO B 1 107 ? 11.289 -7.711 3.742 1 95.44 107 PRO B N 1
ATOM 1817 C CA . PRO B 1 107 ? 11.664 -7.414 5.129 1 95.44 107 PRO B CA 1
ATOM 1818 C C . PRO B 1 107 ? 10.578 -6.645 5.883 1 95.44 107 PRO B C 1
ATOM 1820 O O . PRO B 1 107 ? 9.984 -5.715 5.336 1 95.44 107 PRO B O 1
ATOM 1823 N N . GLY B 1 108 ? 10.328 -7.051 7.133 1 93.81 108 GLY B N 1
ATOM 1824 C CA . GLY B 1 108 ? 9.273 -6.434 7.918 1 93.81 108 GLY B CA 1
ATOM 1825 C C . GLY B 1 108 ? 7.957 -7.188 7.848 1 93.81 108 GLY B C 1
ATOM 1826 O O . GLY B 1 108 ? 6.992 -6.832 8.531 1 93.81 108 GLY B O 1
ATOM 1827 N N . GLY B 1 109 ? 7.898 -8.172 6.957 1 94.62 109 GLY B N 1
ATOM 1828 C CA . GLY B 1 109 ? 6.758 -9.07 6.965 1 94.62 109 GLY B CA 1
ATOM 1829 C C . GLY B 1 109 ? 5.688 -8.688 5.961 1 94.62 109 GLY B C 1
ATOM 1830 O O . GLY B 1 109 ? 4.707 -9.414 5.777 1 94.62 109 GLY B O 1
ATOM 1831 N N . LEU B 1 110 ? 5.855 -7.57 5.305 1 95.88 110 LEU B N 1
ATOM 1832 C CA . LEU B 1 110 ? 4.895 -7.199 4.273 1 95.88 110 LEU B CA 1
ATOM 1833 C C . LEU B 1 110 ? 4.973 -8.156 3.088 1 95.88 110 LEU B C 1
ATOM 1835 O O . LEU B 1 110 ? 6.062 -8.523 2.648 1 95.88 110 LEU B O 1
ATOM 1839 N N . VAL B 1 111 ? 3.836 -8.5 2.592 1 98.5 111 VAL B N 1
ATOM 1840 C CA . VAL B 1 111 ? 3.77 -9.289 1.364 1 98.5 111 VAL B CA 1
ATOM 1841 C C . VAL B 1 111 ? 3.449 -8.375 0.183 1 98.5 111 VAL B C 1
ATOM 1843 O O . VAL B 1 111 ? 2.49 -7.602 0.231 1 98.5 111 VAL B O 1
ATOM 1846 N N . VAL B 1 112 ? 4.293 -8.461 -0.846 1 98.75 112 VAL B N 1
ATOM 1847 C CA . VAL B 1 112 ? 4.062 -7.766 -2.107 1 98.75 112 VAL B CA 1
ATOM 1848 C C . VAL B 1 112 ? 3.615 -8.766 -3.174 1 98.75 112 VAL B C 1
ATOM 1850 O O . VAL B 1 112 ? 4.277 -9.781 -3.396 1 98.75 112 VAL B O 1
ATOM 1853 N N . GLU B 1 113 ? 2.506 -8.5 -3.736 1 98.75 113 GLU B N 1
ATOM 1854 C CA . GLU B 1 113 ? 2.023 -9.297 -4.859 1 98.75 113 GLU B CA 1
ATOM 1855 C C . GLU B 1 113 ? 2.445 -8.68 -6.191 1 98.75 113 GLU B C 1
ATOM 1857 O O . GLU B 1 113 ? 2.188 -7.504 -6.449 1 98.75 113 GLU B O 1
ATOM 1862 N N . LEU B 1 114 ? 3.072 -9.445 -7 1 98.38 114 LEU B N 1
ATOM 1863 C CA . LEU B 1 114 ? 3.494 -9.039 -8.336 1 98.38 114 LEU B CA 1
ATOM 1864 C C . LEU B 1 114 ? 2.68 -9.75 -9.406 1 98.38 114 LEU B C 1
ATOM 1866 O O . LEU B 1 114 ? 2.785 -10.969 -9.562 1 98.38 114 LEU B O 1
ATOM 1870 N N . ASP B 1 115 ? 1.891 -8.984 -10.109 1 97.12 115 ASP B N 1
ATOM 1871 C CA . ASP B 1 115 ? 1.043 -9.531 -11.164 1 97.12 115 ASP B CA 1
ATOM 1872 C C . ASP B 1 115 ? 1.661 -9.297 -12.539 1 97.12 115 ASP B C 1
ATOM 1874 O O . ASP B 1 115 ? 2.021 -8.164 -12.883 1 97.12 115 ASP B O 1
ATOM 1878 N N . ALA B 1 116 ? 1.789 -10.328 -13.266 1 96.19 116 ALA B N 1
ATOM 1879 C CA . ALA B 1 116 ? 2.379 -10.266 -14.602 1 96.19 116 ALA B CA 1
ATOM 1880 C C . A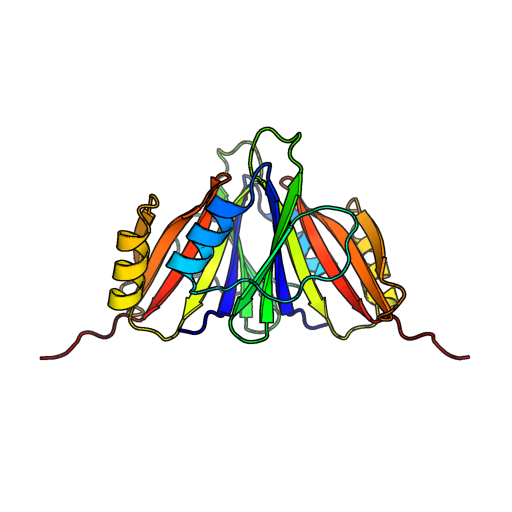LA B 1 116 ? 1.689 -11.234 -15.555 1 96.19 116 ALA B C 1
ATOM 1882 O O . ALA B 1 116 ? 1.14 -12.25 -15.117 1 96.19 116 ALA B O 1
ATOM 1883 N N . ASN B 1 117 ? 1.705 -10.945 -16.812 1 92.25 117 ASN B N 1
ATOM 1884 C CA . ASN B 1 117 ? 1.07 -11.789 -17.828 1 92.25 117 ASN B CA 1
ATOM 1885 C C . ASN B 1 117 ? 1.989 -12.922 -18.266 1 92.25 117 ASN B C 1
ATOM 1887 O O . ASN B 1 117 ? 3.203 -12.734 -18.375 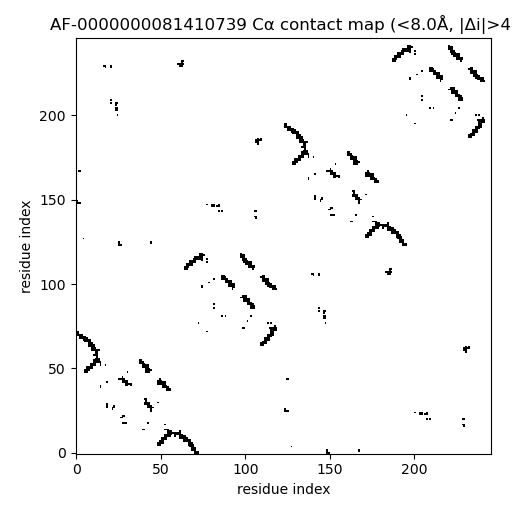1 92.25 117 ASN B O 1
ATOM 1891 N N . PHE B 1 118 ? 1.356 -14.023 -18.391 1 84.5 118 PHE B N 1
ATOM 1892 C CA . PHE B 1 118 ? 2.09 -15.141 -18.969 1 84.5 118 PHE B CA 1
ATOM 1893 C C . PHE B 1 118 ? 1.737 -15.32 -20.438 1 84.5 118 PHE B C 1
ATOM 1895 O O . PHE B 1 118 ? 0.565 -15.469 -20.781 1 84.5 118 PH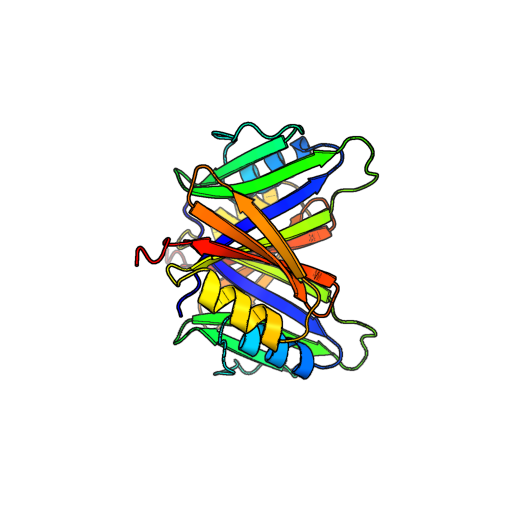E B O 1
ATOM 1902 N N . GLU B 1 119 ? 2.607 -14.953 -21.312 1 72.56 119 GLU B N 1
ATOM 1903 C CA . GLU B 1 119 ? 2.438 -15.273 -22.719 1 72.56 119 GLU B CA 1
ATOM 1904 C C . GLU B 1 119 ? 3.062 -16.625 -23.062 1 72.56 119 GLU B C 1
ATOM 1906 O O . GLU B 1 119 ? 4.281 -16.781 -22.969 1 72.56 119 GLU B O 1
ATOM 1911 N N . PRO B 1 120 ? 2.166 -17.594 -23.281 1 64.06 120 PRO B N 1
ATOM 1912 C CA . PRO B 1 120 ? 2.734 -18.875 -23.719 1 64.06 120 PRO B CA 1
ATOM 1913 C C . PRO B 1 120 ? 3.623 -18.719 -24.953 1 64.06 120 PRO B C 1
ATOM 1915 O O . PRO B 1 120 ? 3.328 -17.922 -25.844 1 64.06 120 PRO B O 1
ATOM 1918 N N . HIS B 1 121 ? 5.043 -18.688 -24.75 1 54.53 121 HIS B N 1
ATOM 1919 C CA . HIS B 1 121 ? 5.863 -18.719 -25.953 1 54.53 121 HIS B CA 1
ATOM 1920 C C . HIS B 1 121 ? 5.445 -19.859 -26.875 1 54.53 121 HIS B C 1
ATOM 1922 O O . HIS B 1 121 ? 5.434 -21.031 -26.469 1 54.53 121 HIS B O 1
ATOM 1928 N N . THR B 1 122 ? 4.438 -19.516 -27.656 1 51.25 122 THR B N 1
ATOM 1929 C CA . THR B 1 122 ? 4.238 -20.5 -28.734 1 51.25 122 THR B CA 1
ATOM 1930 C C . THR B 1 122 ? 5.551 -20.766 -29.453 1 51.25 122 THR B C 1
ATOM 1932 O O . THR B 1 122 ? 6.152 -19.859 -30.031 1 51.25 122 THR B O 1
ATOM 1935 N N . ASP B 1 123 ? 6.355 -21.625 -29.047 1 38.88 123 ASP B N 1
ATOM 1936 C CA . ASP B 1 123 ? 7.164 -22.234 -30.094 1 38.88 123 ASP B CA 1
ATOM 1937 C C . ASP B 1 123 ? 6.281 -22.891 -31.156 1 38.88 123 ASP B C 1
ATOM 1939 O O . ASP B 1 123 ? 5.211 -23.422 -30.844 1 38.88 123 ASP B O 1
#

Sequence (246 aa):
MTWHFDHLAFNTPDGQPLQEAFGALLGLTPGRRPPFPFPGRWLYQDTQALVHVIEQPTLDETALSHIAFRTDDDAAAVLQRVQASGLPYQVAQVPEDGIWQIFVQIPGGLVVELDANFEPHTDMTWHFDHLAFNTPDGQPLQEAFGALLGLTPGRRPPFPFPGRWLYQDTQALVHVIEQPTLDETALSHIAFRTDDDAAAVLQRVQASGLPYQVAQVPEDGIWQIFVQIPGGLVVELDANFEPHTD

Foldseek 3Di:
DDKDWAAWEKEAQDCVVVQVVCCVPVVWDWDDDPDDPFDWTFTDDVPGGHYTYTHDNVDDGMDTQATEMEDADAPVVVVVVLVVVVFDWDWDDPVVQQKIWIWTQDPPGHIYIYIYHHDPPPD/DDKDWAAWEKEAQDCVVVQVVCCVPVVWDWDDDPDDPFDWTFTDDVPGGHYTYTHDNVDDGMDTQATEMEDADAPVVVVVVLVVVVFDWDWDDPVVQQKIWIWTQDPPGHIYIYIYHHDPPPD

Solvent-accessible surface area (backbone atoms only — not comparable to full-atom values): 13196 Å² total; per-residue (Å²): 128,65,77,39,85,48,33,39,31,31,39,18,40,61,55,62,66,53,51,50,49,42,26,44,66,60,60,31,40,80,54,85,62,77,92,59,97,58,57,65,49,25,28,16,58,86,90,44,60,42,37,39,36,38,36,40,70,87,43,91,57,42,35,81,55,35,41,30,31,34,35,87,51,51,29,67,62,52,49,50,33,42,61,71,58,66,52,58,65,49,79,46,72,45,72,95,72,36,35,33,37,36,39,33,48,43,87,51,70,49,29,40,32,45,33,17,37,51,68,80,77,76,122,127,66,78,39,85,48,32,40,31,30,38,19,40,61,53,61,65,52,51,51,50,43,26,46,65,61,60,32,38,82,54,86,61,78,92,60,98,58,57,64,48,24,27,15,57,86,89,44,60,41,38,39,36,39,36,39,70,86,45,91,56,43,34,80,56,34,42,31,31,33,34,87,49,51,29,68,61,52,50,51,34,42,61,70,59,68,50,59,68,50,78,45,72,44,74,96,71,36,35,34,37,35,39,33,47,43,87,51,69,48,28,40,30,43,34,17,36,52,70,78,77,77,122

pLDDT: mean 93.73, std 10.29, range [38.88, 98.81]

Secondary structure (DSSP, 8-state):
---EEEEEEEEES-SHHHHHHHHHHH--EE------SS-EEEEEETTEEEEEEEE-TT-SS-EEEEEEEEEEEEHHHHHHHHHHHT--EEEEEEGGGTEEEEEEEPTTS-EEEEEEE------/---EEEEEEEEES-SHHHHHHHHHHH--EE------SS-EEEEEETTEEEEEEEE-TT-SS-EEEEEEEEEEEEHHHHHHHHHHHT--EEEEEEGGGTEEEEEEEPTTS-EEEEEEE------

InterPro domains:
  IPR029068 Glyoxalase/Bleomycin resistance protein/Dihydroxybiphenyl dioxygenase [G3DSA:3.10.180.10] (7-116)
  IPR029068 Glyoxalase/Bleomycin resistance protein/Dihydroxybiphenyl dioxygenase [SSF54593] (1-117)
  IPR037523 Vicinal oxygen chelate (VOC), core domain [PS51819] (4-117)

Nearest PDB structures (foldseek):
  5hcw-assembly6_C  TM=6.804E-01  e=1.499E-06  Thermomonospora curvata DSM 43183
  5hcw-assembly6_D  TM=6.935E-01  e=3.207E-06  Thermomonospora curvata DSM 43183
  5hcw-assembly5_A  TM=6.999E-01  e=6.470E-06  Thermomonospora curvata DSM 43183
  6xck-assembly3_B  TM=6.417E-01  e=2.084E-05  Thermomonospora curvata DSM 43183
  8epy-assembly1_A  TM=5.654E-01  e=1.842E-02  Streptomyces sp.

Organism: NCBI:txid198620

Radius of gyration: 18.46 Å; Cα contacts (8 Å, |Δi|>4): 569; chains: 2; bounding box: 38×58×48 Å